Protein AF-A0A1G2V8C6-F1 (afdb_monomer_lite)

Structure (mmCIF, N/CA/C/O backbone):
data_AF-A0A1G2V8C6-F1
#
_entry.id   AF-A0A1G2V8C6-F1
#
loop_
_atom_site.group_PDB
_atom_site.id
_atom_site.type_symbol
_atom_site.label_atom_id
_atom_site.label_alt_id
_atom_site.label_comp_id
_atom_site.label_asym_id
_atom_site.label_entity_id
_atom_site.label_seq_id
_atom_site.pdbx_PDB_ins_code
_atom_site.Cartn_x
_atom_site.Cartn_y
_atom_site.Cartn_z
_atom_site.occupancy
_atom_site.B_iso_or_equiv
_atom_site.auth_seq_id
_atom_site.auth_comp_id
_atom_site.auth_asym_id
_atom_site.auth_atom_id
_atom_site.pdbx_PDB_model_num
ATOM 1 N N . MET A 1 1 ? -2.803 23.633 40.094 1.00 51.34 1 MET A N 1
ATOM 2 C CA . MET A 1 1 ? -3.714 23.257 38.978 1.00 51.34 1 MET A CA 1
ATOM 3 C C . MET A 1 1 ? -3.750 24.290 37.830 1.00 51.34 1 MET A C 1
ATOM 5 O O . MET A 1 1 ? -4.667 24.245 37.016 1.00 51.34 1 MET A O 1
ATOM 9 N N . ALA A 1 2 ? -2.757 25.186 37.710 1.00 48.44 2 ALA A N 1
ATOM 10 C CA . ALA A 1 2 ? -2.708 26.218 36.664 1.00 48.44 2 ALA A CA 1
ATOM 11 C C . ALA A 1 2 ? -1.831 25.846 35.441 1.00 48.44 2 ALA A C 1
ATOM 13 O O . ALA A 1 2 ? -2.037 26.402 34.369 1.00 48.44 2 ALA A O 1
ATOM 14 N N . ASP A 1 3 ? -0.939 24.851 35.542 1.00 50.28 3 ASP A N 1
ATOM 15 C CA . ASP A 1 3 ? 0.072 24.589 34.496 1.00 50.28 3 ASP A CA 1
ATOM 16 C C . ASP A 1 3 ? -0.377 23.725 33.305 1.00 50.28 3 ASP A C 1
ATOM 18 O O . ASP A 1 3 ? 0.193 23.813 32.219 1.00 50.28 3 ASP A O 1
ATOM 22 N N . ILE A 1 4 ? -1.434 22.919 33.441 1.00 47.25 4 ILE A N 1
ATOM 23 C CA . ILE A 1 4 ? -1.850 21.988 32.368 1.00 47.25 4 ILE A CA 1
ATOM 24 C C . ILE A 1 4 ? -2.533 22.731 31.204 1.00 47.25 4 ILE A C 1
ATOM 26 O O . ILE A 1 4 ? -2.447 22.310 30.050 1.00 47.25 4 ILE A O 1
ATOM 30 N N . LYS A 1 5 ? -3.170 23.878 31.478 1.00 43.25 5 LYS A N 1
ATOM 31 C CA . LYS A 1 5 ? -3.837 24.690 30.445 1.00 43.25 5 LYS A CA 1
ATOM 32 C C . LYS A 1 5 ? -2.848 25.403 29.520 1.00 43.25 5 LYS A C 1
ATOM 34 O O . LYS A 1 5 ? -3.152 25.560 28.341 1.00 43.25 5 LYS A O 1
ATOM 39 N N . ASN A 1 6 ? -1.668 25.768 30.021 1.00 48.69 6 ASN A N 1
ATOM 40 C CA . ASN A 1 6 ? -0.632 26.411 29.210 1.00 48.69 6 ASN A CA 1
ATOM 41 C C . ASN A 1 6 ? 0.122 25.392 28.338 1.00 48.69 6 ASN A C 1
ATOM 43 O O . ASN A 1 6 ? 0.495 25.704 27.211 1.00 48.69 6 ASN A O 1
ATOM 47 N N . PHE A 1 7 ? 0.252 24.140 28.793 1.00 42.56 7 PHE A N 1
ATOM 48 C CA . PHE A 1 7 ? 0.916 23.081 28.023 1.00 42.56 7 PHE A CA 1
ATOM 49 C C . PHE A 1 7 ? 0.109 22.611 26.799 1.00 42.56 7 PHE A C 1
ATOM 51 O O . PHE A 1 7 ? 0.683 22.307 25.753 1.00 42.56 7 PHE A O 1
ATOM 58 N N . ALA A 1 8 ? -1.224 22.568 26.901 1.00 44.78 8 ALA A N 1
ATOM 59 C CA . ALA A 1 8 ? -2.085 22.192 25.779 1.00 44.78 8 ALA A CA 1
ATOM 60 C C . ALA A 1 8 ? -2.179 23.297 24.713 1.00 44.78 8 ALA A C 1
ATOM 62 O O . ALA A 1 8 ? -2.245 22.988 23.529 1.00 44.78 8 ALA A O 1
ATOM 63 N N . ARG A 1 9 ? -2.132 24.574 25.121 1.00 48.16 9 ARG A N 1
ATOM 64 C CA . ARG A 1 9 ? -2.241 25.721 24.207 1.00 48.16 9 ARG A CA 1
ATOM 65 C C . ARG A 1 9 ? -0.994 25.904 23.333 1.00 48.16 9 ARG A C 1
ATOM 67 O O . ARG A 1 9 ? -1.136 26.291 22.181 1.00 48.16 9 ARG A O 1
ATOM 74 N N . ASN A 1 10 ? 0.190 25.555 23.845 1.00 49.22 10 ASN A N 1
ATOM 75 C CA . ASN A 1 10 ? 1.448 25.734 23.113 1.00 49.22 10 ASN A CA 1
ATOM 76 C C . ASN A 1 10 ? 1.755 24.593 22.122 1.00 49.22 10 ASN A C 1
ATOM 78 O O . ASN A 1 10 ? 2.377 24.838 21.103 1.00 49.22 10 ASN A O 1
ATOM 82 N N . ASN A 1 11 ? 1.287 23.361 22.361 1.00 48.81 11 ASN A N 1
ATOM 83 C CA . ASN A 1 11 ? 1.666 22.213 21.518 1.00 48.81 11 ASN A CA 1
ATOM 84 C C . ASN A 1 11 ? 0.730 21.946 20.325 1.00 48.81 11 ASN A C 1
ATOM 86 O O . ASN A 1 11 ? 1.138 21.301 19.360 1.00 48.81 11 ASN A O 1
ATOM 90 N N . THR A 1 12 ? -0.533 22.386 20.375 1.00 49.12 12 THR A N 1
ATOM 91 C CA . THR A 1 12 ? -1.470 22.214 19.247 1.00 49.12 12 THR A CA 1
ATOM 92 C C . THR A 1 12 ? -1.337 23.310 18.194 1.00 49.12 12 THR A C 1
ATOM 94 O O . THR A 1 12 ? -1.610 23.040 17.027 1.00 49.12 12 THR A O 1
ATOM 97 N N . GLY A 1 13 ? -0.893 24.510 18.591 1.00 49.81 13 GLY A N 1
ATOM 98 C CA . GLY A 1 13 ? -0.585 25.604 17.665 1.00 49.81 13 GLY A CA 1
ATOM 99 C C . GLY A 1 13 ? 0.571 25.236 16.740 1.00 49.81 13 GLY A C 1
ATOM 100 O O . GLY A 1 13 ? 0.407 25.259 15.526 1.00 49.81 13 GLY A O 1
ATOM 101 N N . ASP A 1 14 ? 1.670 24.732 17.307 1.00 51.12 14 ASP A N 1
ATOM 102 C CA . ASP A 1 14 ? 2.867 24.376 16.538 1.00 51.12 14 ASP A CA 1
ATOM 103 C C . ASP A 1 14 ? 2.615 23.284 15.491 1.00 51.12 14 ASP A C 1
ATOM 105 O O . ASP A 1 14 ? 3.177 23.331 14.399 1.00 51.12 14 ASP A O 1
ATOM 109 N N . PHE A 1 15 ? 1.753 22.302 15.774 1.00 46.62 15 PHE A N 1
ATOM 110 C CA . PHE A 1 15 ? 1.477 21.219 14.824 1.00 46.62 15 PHE A CA 1
ATOM 111 C C . PHE A 1 15 ? 0.590 21.677 13.660 1.00 46.62 15 PHE A C 1
ATOM 113 O O . PHE A 1 15 ? 0.829 21.292 12.515 1.00 46.62 15 PHE A O 1
ATOM 120 N N . ALA A 1 16 ? -0.408 22.519 13.947 1.00 51.53 16 ALA A N 1
ATOM 121 C CA . ALA A 1 16 ? -1.259 23.120 12.927 1.00 51.53 16 ALA A CA 1
ATOM 122 C C . ALA A 1 16 ? -0.460 24.110 12.068 1.00 51.53 16 ALA A C 1
ATOM 124 O O . ALA A 1 16 ? -0.531 24.031 10.846 1.00 51.53 16 ALA A O 1
ATOM 125 N N . ASP A 1 17 ? 0.381 24.944 12.683 1.00 51.09 17 ASP A N 1
ATOM 126 C CA . ASP A 1 17 ? 1.246 25.892 11.980 1.00 51.09 17 ASP A CA 1
ATOM 127 C C . ASP A 1 17 ? 2.329 25.194 11.156 1.00 51.09 17 ASP A C 1
ATOM 129 O O . ASP A 1 17 ? 2.654 25.652 10.062 1.00 51.09 17 ASP A O 1
ATOM 133 N N . THR A 1 18 ? 2.859 24.056 11.616 1.00 56.44 18 THR A N 1
ATOM 134 C CA . THR A 1 18 ? 3.843 23.272 10.853 1.00 56.44 18 THR A CA 1
ATOM 135 C C . THR A 1 18 ? 3.191 22.550 9.675 1.00 56.44 18 THR A C 1
ATOM 137 O O . THR A 1 18 ? 3.746 22.564 8.579 1.00 56.44 18 THR A O 1
ATOM 140 N N . ALA A 1 19 ? 1.997 21.973 9.853 1.00 49.94 19 ALA A N 1
ATOM 141 C CA . ALA A 1 19 ? 1.242 21.357 8.762 1.00 49.94 19 ALA A CA 1
ATOM 142 C C . ALA A 1 19 ? 0.775 22.398 7.730 1.00 49.94 19 ALA A C 1
ATOM 144 O O . ALA A 1 19 ? 0.870 22.164 6.526 1.00 49.94 19 ALA A O 1
ATOM 145 N N . LEU A 1 20 ? 0.341 23.574 8.192 1.00 53.19 20 LEU A N 1
ATOM 146 C CA . LEU A 1 20 ? -0.066 24.689 7.342 1.00 53.19 20 LEU A CA 1
ATOM 147 C C . LEU A 1 20 ? 1.136 25.315 6.625 1.00 53.19 20 LEU A C 1
ATOM 149 O O . LEU A 1 20 ? 1.039 25.624 5.440 1.00 53.19 20 LEU A O 1
ATOM 153 N N . ARG A 1 21 ? 2.293 25.445 7.292 1.00 54.78 21 ARG A N 1
ATOM 154 C CA . ARG A 1 21 ? 3.550 25.859 6.649 1.00 54.78 21 ARG A CA 1
ATOM 155 C C . ARG A 1 21 ? 4.013 24.837 5.624 1.00 54.78 21 ARG A C 1
ATOM 157 O O . ARG A 1 21 ? 4.342 25.261 4.527 1.00 54.78 21 ARG A O 1
ATOM 164 N N . ALA A 1 22 ? 3.969 23.539 5.928 1.00 51.41 22 ALA A N 1
ATOM 165 C CA . ALA A 1 22 ? 4.335 22.472 4.996 1.00 51.41 22 ALA A CA 1
ATOM 166 C C . ALA A 1 22 ? 3.418 22.449 3.758 1.00 51.41 22 ALA A C 1
ATOM 168 O O . ALA A 1 22 ? 3.899 22.362 2.627 1.00 51.41 22 ALA A O 1
ATOM 169 N N . ALA A 1 23 ? 2.107 22.622 3.955 1.00 49.50 23 ALA A N 1
ATOM 170 C CA . ALA A 1 23 ? 1.139 22.764 2.869 1.00 49.50 23 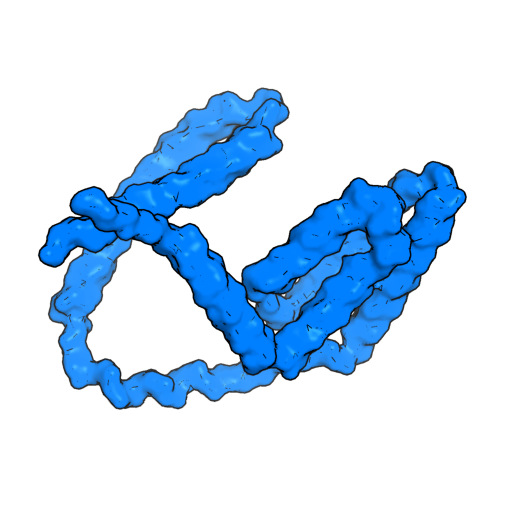ALA A CA 1
ATOM 171 C C . ALA A 1 23 ? 1.365 24.056 2.060 1.00 49.50 23 ALA A C 1
ATOM 173 O O . ALA A 1 23 ? 1.313 24.042 0.832 1.00 49.50 23 ALA A O 1
ATOM 174 N N . ALA A 1 24 ? 1.685 25.170 2.725 1.00 50.75 24 ALA A N 1
ATOM 175 C CA . ALA A 1 24 ? 1.953 26.452 2.078 1.00 50.75 24 ALA A CA 1
ATOM 176 C C . ALA A 1 24 ? 3.311 26.503 1.357 1.00 50.75 24 ALA A C 1
ATOM 178 O O . ALA A 1 24 ? 3.462 27.286 0.421 1.00 50.75 24 ALA A O 1
ATOM 179 N N . THR A 1 25 ? 4.297 25.702 1.773 1.00 53.50 25 THR A N 1
ATOM 180 C CA . THR A 1 25 ? 5.577 25.542 1.066 1.00 53.50 25 THR A CA 1
ATOM 181 C C . THR A 1 25 ? 5.464 24.588 -0.119 1.00 53.50 25 THR A C 1
ATOM 183 O O . THR A 1 25 ? 6.165 24.786 -1.100 1.00 53.50 25 THR A O 1
ATOM 186 N N . GLY A 1 26 ? 4.540 23.618 -0.089 1.00 48.31 26 GLY A N 1
ATOM 187 C CA . GLY A 1 26 ? 4.249 22.747 -1.238 1.00 48.31 26 GLY A CA 1
ATOM 188 C C . GLY A 1 26 ? 3.568 23.462 -2.416 1.00 48.31 26 GLY A C 1
ATOM 189 O O . GLY A 1 26 ? 3.624 22.981 -3.541 1.00 48.31 26 GLY A O 1
ATOM 190 N N . PHE A 1 27 ? 2.974 24.637 -2.179 1.00 45.81 27 PHE A N 1
ATOM 191 C CA . PHE A 1 27 ? 2.293 25.472 -3.180 1.00 45.81 27 PHE A CA 1
ATOM 192 C C . PHE A 1 27 ? 3.107 26.712 -3.609 1.00 45.81 27 PHE A C 1
ATOM 194 O O . PHE A 1 27 ? 2.548 27.695 -4.100 1.00 45.81 27 PHE A O 1
ATOM 201 N N . SER A 1 28 ? 4.436 26.705 -3.451 1.00 47.06 28 SER A N 1
ATOM 202 C CA . SER A 1 28 ? 5.309 27.838 -3.811 1.00 47.06 28 SER A CA 1
ATOM 203 C C . SER A 1 28 ? 5.626 27.953 -5.313 1.00 47.06 28 SER A C 1
ATOM 205 O O . SER A 1 28 ? 6.673 28.479 -5.684 1.00 47.06 28 SER A O 1
ATOM 207 N N . GLY A 1 29 ? 4.725 27.491 -6.184 1.00 45.41 29 GLY A N 1
ATOM 208 C CA . GLY A 1 29 ? 4.757 27.757 -7.622 1.00 45.41 29 GLY A CA 1
ATOM 209 C C . GLY A 1 29 ? 3.743 28.842 -7.994 1.00 45.41 29 GLY A C 1
ATOM 210 O O . GLY A 1 29 ? 2.555 28.558 -8.083 1.00 45.41 29 GLY A O 1
ATOM 211 N N . GLY A 1 30 ? 4.202 30.085 -8.181 1.00 49.53 30 GLY A N 1
ATOM 212 C CA . GLY A 1 30 ? 3.539 31.176 -8.932 1.00 49.53 30 GLY A CA 1
ATOM 213 C C . GLY A 1 30 ? 2.222 31.786 -8.409 1.00 49.53 30 GLY A C 1
ATOM 214 O O . GLY A 1 30 ? 2.029 32.990 -8.531 1.00 49.53 30 GLY A O 1
ATOM 215 N N . LEU A 1 31 ? 1.328 31.008 -7.793 1.00 51.19 31 LEU A N 1
ATOM 216 C CA . LEU A 1 31 ? -0.030 31.419 -7.383 1.00 51.19 31 LEU A CA 1
ATOM 217 C C . LEU A 1 31 ? -0.170 31.717 -5.873 1.00 51.19 31 LEU A C 1
ATOM 219 O O . LEU A 1 31 ? -1.201 32.214 -5.415 1.00 51.19 31 LEU A O 1
ATOM 223 N N . GLY A 1 32 ? 0.871 31.442 -5.080 1.00 45.34 32 GLY A N 1
ATOM 224 C CA . GLY A 1 32 ? 0.804 31.397 -3.611 1.00 45.34 32 GLY A CA 1
ATOM 225 C C . GLY A 1 32 ? 0.691 32.741 -2.875 1.00 45.34 32 GLY A C 1
ATOM 226 O O . GLY A 1 32 ? 0.292 32.760 -1.710 1.00 45.34 32 GLY A O 1
ATOM 227 N N . ALA A 1 33 ? 1.001 33.877 -3.509 1.00 53.84 33 ALA A N 1
ATOM 228 C CA . ALA A 1 33 ? 0.966 35.181 -2.832 1.00 53.84 33 ALA A CA 1
ATOM 229 C C . ALA A 1 33 ? -0.462 35.745 -2.677 1.00 53.84 33 ALA A C 1
ATOM 231 O O . ALA A 1 33 ? -0.768 36.372 -1.662 1.00 53.84 33 ALA A O 1
ATOM 232 N N . GLY A 1 34 ? -1.344 35.487 -3.651 1.00 50.47 34 GLY A N 1
ATOM 233 C CA . GLY A 1 34 ? -2.742 35.933 -3.616 1.00 50.47 34 GLY A CA 1
ATOM 234 C C . GLY A 1 34 ? -3.602 35.083 -2.682 1.00 50.47 34 GLY A C 1
ATOM 235 O O . GLY A 1 34 ? -4.338 35.619 -1.854 1.00 50.47 34 GLY A O 1
ATOM 236 N N . LEU A 1 35 ? -3.439 33.755 -2.740 1.00 51.12 35 LEU A N 1
ATOM 237 C CA . LEU A 1 35 ? -4.190 32.829 -1.890 1.00 51.12 35 LEU A CA 1
ATOM 238 C C . LEU A 1 35 ? -3.868 33.001 -0.403 1.00 51.12 35 LEU A C 1
ATOM 240 O O . LEU A 1 35 ? -4.789 32.957 0.401 1.00 51.12 35 LEU A O 1
ATOM 244 N N . ARG A 1 36 ? -2.607 33.284 -0.036 1.00 52.16 36 ARG A N 1
ATOM 245 C CA . ARG A 1 36 ? -2.201 33.508 1.365 1.00 52.16 36 ARG A CA 1
ATOM 246 C C . ARG A 1 36 ? -2.957 34.644 2.055 1.00 52.16 36 ARG A C 1
ATOM 248 O O . ARG A 1 36 ? -3.185 34.557 3.256 1.00 52.16 36 ARG A O 1
ATOM 255 N N . ARG A 1 37 ? -3.351 35.699 1.333 1.00 51.59 37 ARG A N 1
ATOM 256 C CA . ARG A 1 37 ? -4.097 36.824 1.929 1.00 51.59 37 ARG A CA 1
ATOM 257 C C . ARG A 1 37 ? -5.578 36.501 2.114 1.00 51.59 37 ARG A C 1
ATOM 259 O O . ARG A 1 37 ? -6.162 36.899 3.116 1.00 51.59 37 ARG A O 1
ATOM 266 N N . VAL A 1 38 ? -6.161 35.750 1.180 1.00 53.41 38 VAL A N 1
ATOM 267 C CA . VAL A 1 38 ? -7.575 35.348 1.237 1.00 53.41 38 VAL A CA 1
ATOM 268 C C . VAL A 1 38 ? -7.786 34.246 2.277 1.00 53.41 38 VAL A C 1
ATOM 270 O O . VAL A 1 38 ? -8.743 34.308 3.045 1.00 53.41 38 VAL A O 1
ATOM 273 N N . THR A 1 39 ? -6.873 33.273 2.368 1.00 52.78 39 THR A N 1
ATOM 274 C CA . THR A 1 39 ? -6.964 32.213 3.378 1.00 52.78 39 THR A CA 1
ATOM 275 C C . THR A 1 39 ? -6.635 32.716 4.774 1.00 52.78 39 THR A C 1
ATOM 277 O O . THR A 1 39 ? -7.357 32.343 5.687 1.00 52.78 39 THR A O 1
ATOM 280 N N . ALA A 1 40 ? -5.650 33.600 4.976 1.00 54.75 40 ALA A N 1
ATOM 281 C CA . ALA A 1 40 ? -5.372 34.149 6.310 1.00 54.75 40 ALA A CA 1
ATOM 282 C C . ALA A 1 40 ? -6.590 34.895 6.890 1.00 54.75 40 ALA A C 1
ATOM 284 O O . ALA A 1 40 ? -7.043 34.573 7.985 1.00 54.75 40 ALA A O 1
ATOM 285 N N . ALA A 1 41 ? -7.209 35.789 6.110 1.00 53.53 41 ALA A N 1
ATOM 286 C CA . ALA A 1 41 ? -8.380 36.546 6.561 1.00 53.53 41 ALA A CA 1
ATOM 287 C C . ALA A 1 41 ? -9.626 35.665 6.794 1.00 53.53 41 ALA A C 1
ATOM 289 O O . ALA A 1 41 ? -10.393 35.905 7.727 1.00 53.53 41 ALA A O 1
ATOM 290 N N . ALA A 1 42 ? -9.832 34.629 5.971 1.00 53.41 42 ALA A N 1
ATOM 291 C CA . ALA A 1 42 ? -10.941 33.690 6.147 1.00 53.41 42 ALA A CA 1
ATOM 292 C C . ALA A 1 42 ? -10.716 32.716 7.319 1.00 53.41 42 ALA A C 1
ATOM 294 O O . ALA A 1 42 ? -11.675 32.319 7.982 1.00 53.41 42 ALA A O 1
ATOM 295 N N . THR A 1 43 ? -9.461 32.344 7.587 1.00 55.66 43 THR A N 1
ATOM 296 C CA . THR A 1 43 ? -9.107 31.397 8.653 1.00 55.66 43 THR A CA 1
ATOM 297 C C . THR A 1 43 ? -9.191 32.066 10.017 1.00 55.66 43 THR A C 1
ATOM 299 O O . THR A 1 43 ? -9.790 31.481 10.913 1.00 55.66 43 THR A O 1
ATOM 302 N N . ASP A 1 44 ? -8.730 33.311 10.165 1.00 53.44 44 ASP A N 1
ATOM 303 C CA . ASP A 1 44 ? -8.819 34.032 11.444 1.00 53.44 44 ASP A CA 1
ATOM 304 C C . ASP A 1 44 ? -10.282 34.230 11.881 1.00 53.44 44 ASP A C 1
ATOM 306 O O . ASP A 1 44 ? -10.654 33.926 13.016 1.00 53.44 44 ASP A O 1
ATOM 310 N N . ALA A 1 45 ? -11.165 34.606 10.949 1.00 57.69 45 ALA A N 1
ATOM 311 C CA . ALA A 1 45 ? -12.592 34.762 11.237 1.00 57.69 45 ALA A CA 1
ATOM 312 C C . ALA A 1 45 ? -13.309 33.428 11.541 1.00 57.69 45 ALA A C 1
ATOM 314 O O . ALA A 1 45 ? -14.263 33.394 12.325 1.00 57.69 45 ALA A O 1
ATOM 315 N N . ALA A 1 46 ? -12.877 32.321 10.924 1.00 56.88 46 ALA A N 1
ATOM 316 C CA . ALA A 1 46 ? -13.437 30.992 11.172 1.00 56.88 46 ALA A CA 1
ATOM 317 C C . ALA A 1 46 ? -12.935 30.386 12.493 1.00 56.88 46 ALA A C 1
ATOM 319 O O . ALA A 1 46 ? -13.707 29.740 13.207 1.00 56.88 46 ALA A O 1
ATOM 320 N N . VAL A 1 47 ? -11.669 30.629 12.840 1.00 57.81 47 VAL A N 1
ATOM 321 C CA . VAL A 1 47 ? -11.044 30.167 14.084 1.00 57.81 47 VAL A CA 1
ATOM 322 C C . VAL A 1 47 ? -11.650 30.881 15.286 1.00 57.81 47 VAL A C 1
ATOM 324 O O . VAL A 1 47 ? -11.991 30.206 16.256 1.00 57.81 47 VAL A O 1
ATOM 327 N N . ASP A 1 48 ? -11.904 32.189 15.212 1.00 60.66 48 ASP A N 1
ATOM 328 C CA . ASP A 1 48 ? -12.529 32.919 16.322 1.00 60.66 48 ASP A CA 1
ATOM 329 C C . ASP A 1 48 ? -13.982 32.487 16.570 1.00 60.66 48 ASP A C 1
ATOM 331 O O . ASP A 1 48 ? -14.377 32.247 17.716 1.00 60.66 48 ASP A O 1
ATOM 335 N N . ARG A 1 49 ? -14.778 32.279 15.510 1.00 64.06 49 ARG A N 1
ATOM 336 C CA . ARG A 1 49 ? -16.152 31.756 15.653 1.00 64.06 49 ARG A CA 1
ATOM 337 C C . ARG A 1 49 ? -16.168 30.309 16.153 1.00 64.06 49 ARG A C 1
ATOM 339 O O . ARG A 1 49 ? -17.007 29.950 16.981 1.00 64.06 49 ARG A O 1
ATOM 346 N N . GLY A 1 50 ? -15.228 29.483 15.689 1.00 63.16 50 GLY A N 1
ATOM 347 C CA . GLY A 1 50 ? -15.067 28.102 16.144 1.00 63.16 50 GLY A CA 1
ATOM 348 C C . GLY A 1 50 ? -14.630 28.010 17.608 1.00 63.16 50 GLY A C 1
ATOM 349 O O . GLY A 1 50 ? -15.174 27.207 18.368 1.00 63.16 50 GLY A O 1
ATOM 350 N N . ALA A 1 51 ? -13.701 28.869 18.032 1.00 63.19 51 ALA A N 1
ATOM 351 C CA . ALA A 1 51 ? -13.182 28.910 19.395 1.00 63.19 51 ALA A CA 1
ATOM 352 C C . ALA A 1 51 ? -14.248 29.361 20.403 1.00 63.19 51 ALA A C 1
ATOM 354 O O . ALA A 1 51 ? -14.369 28.758 21.474 1.00 63.19 51 ALA A O 1
ATOM 355 N N . GLN A 1 52 ? -15.063 30.361 20.051 1.00 67.94 52 GLN A N 1
ATOM 356 C CA . GLN A 1 52 ? -16.157 30.829 20.907 1.00 67.94 52 GLN A CA 1
ATOM 357 C C . GLN A 1 52 ? -17.249 29.759 21.070 1.00 67.94 52 GLN A C 1
ATOM 359 O O . GLN A 1 52 ? -17.621 29.437 22.201 1.00 67.94 52 GLN A O 1
ATOM 364 N N . GLY A 1 53 ? -17.668 29.104 19.979 1.00 72.31 53 GLY A N 1
ATOM 365 C CA . GLY A 1 53 ? -18.651 28.014 20.043 1.00 72.31 53 GLY A CA 1
ATOM 366 C C . GLY A 1 53 ? -18.152 26.773 20.799 1.00 72.31 53 GLY A C 1
ATOM 367 O O . GLY A 1 53 ? -18.926 26.089 21.474 1.00 72.31 53 GLY A O 1
ATOM 368 N N . PHE A 1 54 ? -16.849 26.480 20.742 1.00 68.44 54 PHE A N 1
ATOM 369 C CA . PHE A 1 54 ? -16.257 25.346 21.457 1.00 68.44 54 PHE A CA 1
ATOM 370 C C . PHE A 1 54 ? -16.100 25.618 22.960 1.00 68.44 54 PHE A C 1
ATOM 372 O O . PHE A 1 54 ? -16.381 24.741 23.785 1.00 68.44 54 PHE A O 1
ATOM 379 N N . ALA A 1 55 ? -15.709 26.840 23.336 1.00 72.12 55 ALA A N 1
ATOM 380 C CA . ALA A 1 55 ? -15.609 27.256 24.734 1.00 72.12 55 ALA A CA 1
ATOM 381 C C . ALA A 1 55 ? -16.978 27.239 25.436 1.00 72.12 55 ALA A C 1
ATOM 383 O O . ALA A 1 55 ? -17.087 26.791 26.582 1.00 72.12 55 ALA A O 1
ATOM 384 N N . GLU A 1 56 ? -18.033 27.652 24.734 1.00 71.88 56 GLU A N 1
ATOM 385 C CA . GLU A 1 56 ? -19.400 27.655 25.253 1.00 71.88 56 GLU A CA 1
ATOM 386 C C . GLU A 1 56 ? -19.956 26.229 25.427 1.00 71.88 56 GLU A C 1
ATOM 388 O O . GLU A 1 56 ? -20.494 25.886 26.486 1.00 71.88 56 GLU A O 1
ATOM 393 N N . ARG A 1 57 ? -19.695 25.332 24.461 1.00 70.56 57 ARG A N 1
ATOM 394 C CA . ARG A 1 57 ? -20.022 23.896 24.569 1.00 70.56 57 ARG A CA 1
ATOM 395 C C . ARG A 1 57 ? -19.289 23.208 25.724 1.00 70.56 57 ARG A C 1
ATOM 397 O O . ARG A 1 57 ? -19.887 22.389 26.421 1.00 70.56 57 ARG A O 1
ATOM 404 N N . LEU A 1 58 ? -18.024 23.554 25.979 1.00 72.81 58 LEU A N 1
ATOM 405 C CA . LEU A 1 58 ? -17.259 23.026 27.117 1.00 72.81 58 LEU A CA 1
ATOM 406 C C . LEU A 1 58 ? -17.789 23.521 28.468 1.00 72.81 58 LEU A C 1
ATOM 408 O O . LEU A 1 58 ? -17.791 22.764 29.442 1.00 72.81 58 LEU A O 1
ATOM 412 N N . LYS A 1 59 ? -18.253 24.774 28.539 1.00 71.19 59 LYS A N 1
ATOM 413 C CA . LYS A 1 59 ? -18.822 25.354 29.763 1.00 71.19 59 LYS A CA 1
ATOM 414 C C . LYS A 1 59 ? -20.170 24.716 30.111 1.00 71.19 59 LYS A C 1
ATOM 416 O O . LYS A 1 59 ? -20.383 24.368 31.273 1.00 71.19 59 LYS A O 1
ATOM 421 N N . ASN A 1 60 ? -21.020 24.458 29.114 1.00 67.12 60 ASN A N 1
ATOM 422 C CA . ASN A 1 60 ? -22.296 23.759 29.313 1.00 67.12 60 ASN A CA 1
ATOM 423 C C . ASN A 1 60 ? -22.111 22.278 29.680 1.00 67.12 60 ASN A C 1
ATOM 425 O O . ASN A 1 60 ? -22.834 21.767 30.534 1.00 67.12 60 ASN A O 1
ATOM 429 N N . ARG A 1 61 ? -21.071 21.608 29.163 1.00 63.62 61 ARG A N 1
ATOM 430 C CA . ARG A 1 61 ? -20.738 20.223 29.551 1.00 63.62 61 ARG A CA 1
ATOM 431 C C . ARG A 1 61 ? -20.322 20.069 31.019 1.00 63.62 61 ARG A C 1
ATOM 433 O O . ARG A 1 61 ? -20.474 18.987 31.572 1.00 63.62 61 ARG A O 1
ATOM 440 N N . LYS A 1 62 ? -19.808 21.130 31.655 1.00 61.25 62 LYS A N 1
ATOM 441 C CA . LYS A 1 62 ? -19.423 21.117 33.079 1.00 61.25 62 LYS A CA 1
ATOM 442 C C . LYS A 1 62 ? -20.573 21.387 34.049 1.00 61.25 62 LYS A C 1
ATOM 444 O O . LYS A 1 62 ? -20.439 21.046 35.216 1.00 61.25 62 LYS A O 1
ATOM 449 N N . ARG A 1 63 ? -21.668 22.012 33.603 1.00 62.94 63 ARG A N 1
ATOM 450 C CA . ARG A 1 63 ? -22.820 22.343 34.466 1.00 62.94 63 ARG A CA 1
ATOM 451 C C . ARG A 1 63 ? -23.935 21.296 34.448 1.00 62.94 63 ARG A C 1
ATOM 453 O O . ARG A 1 63 ? -24.768 21.317 35.340 1.00 62.94 63 ARG A O 1
ATOM 460 N N . GLY A 1 64 ? -23.936 20.388 33.473 1.00 53.88 64 GLY A N 1
ATOM 461 C CA . GLY A 1 64 ? -24.985 19.382 33.296 1.00 53.88 64 GLY A CA 1
ATOM 462 C C . GLY A 1 64 ? -24.463 17.950 33.244 1.00 53.88 64 GLY A C 1
ATOM 463 O O . GLY A 1 64 ? -24.814 17.233 32.315 1.00 53.88 64 GLY A O 1
ATOM 464 N N . GLN A 1 65 ? -23.626 17.527 34.197 1.00 54.47 65 GLN A N 1
ATOM 465 C CA . GLN A 1 65 ? -23.425 16.096 34.458 1.00 54.47 65 GLN A CA 1
ATOM 466 C C . GLN A 1 65 ? -24.388 15.646 35.569 1.00 54.47 65 GLN A C 1
ATOM 468 O O . GLN A 1 65 ? -24.032 15.737 36.741 1.00 54.47 65 GLN A O 1
ATOM 473 N N . PRO A 1 66 ? -25.607 15.177 35.240 1.00 52.62 66 PRO A N 1
ATOM 474 C CA . PRO A 1 66 ? -26.351 14.316 36.144 1.00 52.62 66 PRO A CA 1
ATOM 475 C C . PRO A 1 66 ? -25.617 12.973 36.266 1.00 52.62 66 PRO A C 1
ATOM 477 O O . PRO A 1 66 ? -25.136 12.425 35.269 1.00 52.62 66 PRO A O 1
ATOM 480 N N . GLU A 1 67 ? -25.543 12.455 37.490 1.00 54.75 67 GLU 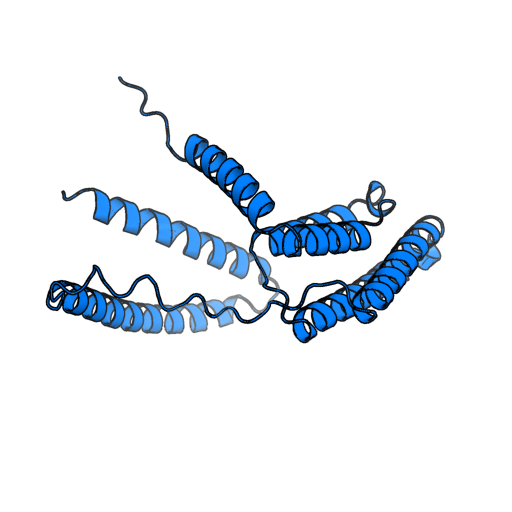A N 1
ATOM 481 C CA . GLU A 1 67 ? -24.969 11.175 37.934 1.00 54.75 67 GLU A CA 1
ATOM 482 C C . GLU A 1 67 ? -25.611 9.932 37.272 1.00 54.75 67 GLU A C 1
ATOM 484 O O . GLU A 1 67 ? -26.149 9.048 37.928 1.00 54.75 67 GLU A O 1
ATOM 489 N N . SER A 1 68 ? -25.564 9.828 35.946 1.00 53.91 68 SER A N 1
ATOM 490 C CA . SER A 1 68 ? -26.076 8.675 35.182 1.00 53.91 68 SER A CA 1
ATOM 491 C C . SER A 1 68 ? -24.976 7.936 34.405 1.00 53.91 68 SER A C 1
ATOM 493 O O . SER A 1 68 ? -25.246 7.066 33.576 1.00 53.91 68 SER A O 1
ATOM 495 N N . ALA A 1 69 ? -23.708 8.230 34.704 1.00 53.66 69 ALA A N 1
ATOM 496 C CA . ALA A 1 69 ? -22.530 7.756 33.977 1.00 53.66 69 ALA A CA 1
ATOM 497 C C . ALA A 1 69 ? -22.082 6.315 34.309 1.00 53.66 69 ALA A C 1
ATOM 499 O O . ALA A 1 69 ? -20.894 6.014 34.208 1.00 53.66 69 ALA A O 1
ATOM 500 N N . THR A 1 70 ? -22.986 5.406 34.688 1.00 53.53 70 THR A N 1
ATOM 501 C CA . THR A 1 70 ? -22.585 4.017 35.012 1.00 53.53 70 THR A CA 1
ATOM 502 C C . THR A 1 70 ? -23.435 2.916 34.377 1.00 53.53 70 THR A C 1
ATOM 504 O O . THR A 1 70 ? -23.135 1.748 34.587 1.00 53.53 70 THR A O 1
ATOM 507 N N . LYS A 1 71 ? -24.445 3.229 33.549 1.00 50.16 71 LYS A N 1
ATOM 508 C CA . LYS A 1 71 ? -25.260 2.189 32.869 1.00 50.16 71 LYS A CA 1
ATOM 509 C C . LYS A 1 71 ? -25.377 2.308 31.342 1.00 50.16 71 LYS A C 1
ATOM 511 O O . LYS A 1 71 ? -26.085 1.521 30.729 1.00 50.16 71 LYS A O 1
ATOM 516 N N . GLY A 1 72 ? -24.666 3.244 30.710 1.00 46.22 72 GLY A N 1
ATOM 517 C CA . GLY A 1 72 ? -24.744 3.470 29.256 1.00 46.22 72 GLY A CA 1
ATOM 518 C C . GLY A 1 72 ? -23.628 2.849 28.404 1.00 46.22 72 GLY A C 1
ATOM 519 O O . GLY A 1 72 ? -23.694 2.937 27.186 1.00 46.22 72 GLY A O 1
ATOM 520 N N . ALA A 1 73 ? -22.598 2.238 29.001 1.00 50.91 73 ALA A N 1
ATOM 521 C CA . ALA A 1 73 ? -21.396 1.808 28.270 1.00 50.91 73 ALA A CA 1
ATOM 522 C C . ALA A 1 73 ? -21.494 0.420 27.594 1.00 50.91 73 ALA A C 1
ATOM 524 O O . ALA A 1 73 ? -20.512 -0.040 27.017 1.00 5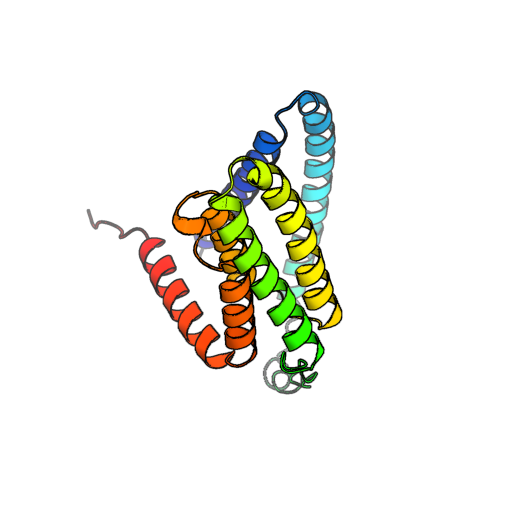0.91 73 ALA A O 1
ATOM 525 N N . GLU A 1 74 ? -22.653 -0.248 27.641 1.00 50.00 74 GLU A N 1
ATOM 526 C CA . GLU A 1 74 ? -22.833 -1.599 27.074 1.00 50.00 74 GLU A CA 1
ATOM 527 C C . GLU A 1 74 ? -23.673 -1.667 25.788 1.00 50.00 74 GLU A C 1
ATOM 529 O O . GLU A 1 74 ? -23.748 -2.730 25.176 1.00 50.00 74 GLU A O 1
ATOM 534 N N . LYS A 1 75 ? -24.250 -0.561 25.303 1.00 47.81 75 LYS A N 1
ATOM 535 C CA . LYS A 1 75 ? -25.076 -0.559 24.080 1.00 47.81 75 LYS A CA 1
ATOM 536 C C . LYS A 1 75 ? -24.515 0.345 22.983 1.00 47.81 75 LYS A C 1
ATOM 538 O O . LYS A 1 75 ? -25.141 1.318 22.596 1.00 47.81 75 LYS A O 1
ATOM 543 N N . GLU A 1 76 ? -23.336 0.004 22.469 1.00 47.50 76 GLU A N 1
ATOM 544 C CA . GLU A 1 76 ? -22.887 0.479 21.143 1.00 47.50 76 GLU A CA 1
ATOM 545 C C . GLU A 1 76 ? -21.870 -0.483 20.489 1.00 47.50 76 GLU A C 1
ATOM 547 O O . GLU A 1 76 ? -20.935 -0.093 19.793 1.00 47.50 76 GLU A O 1
ATOM 552 N N . LYS A 1 77 ? -22.043 -1.791 20.727 1.00 43.84 77 LYS A N 1
ATOM 553 C CA . LYS A 1 77 ? -21.347 -2.869 20.002 1.00 43.84 77 LYS A CA 1
ATOM 554 C C . LYS A 1 77 ? -22.328 -3.719 19.189 1.00 43.84 77 LYS A C 1
ATOM 556 O O . LYS A 1 77 ? -22.246 -4.940 19.189 1.00 43.84 77 LYS A O 1
ATOM 561 N N . GLU A 1 78 ? -23.233 -3.078 18.464 1.00 42.41 78 GLU A N 1
ATOM 562 C CA . GLU A 1 78 ? -23.765 -3.658 17.228 1.00 42.41 78 GLU A CA 1
ATOM 563 C C . GLU A 1 78 ? -22.870 -3.103 16.107 1.00 42.41 78 GLU A C 1
ATOM 565 O O . GLU A 1 78 ? -23.093 -2.049 15.536 1.00 42.41 78 GLU A O 1
ATOM 570 N N . GLY A 1 79 ? -21.683 -3.658 15.880 1.00 45.78 79 GLY A N 1
ATOM 571 C CA . GLY A 1 79 ? -21.585 -5.015 15.364 1.00 45.78 79 GLY A CA 1
ATOM 572 C C . GLY A 1 79 ? -21.936 -5.076 13.875 1.00 45.78 79 GLY A C 1
ATOM 573 O O . GLY A 1 79 ? -22.204 -6.162 13.378 1.00 45.78 79 GLY A O 1
ATOM 574 N N . GLY A 1 80 ? -21.916 -3.943 13.156 1.00 45.12 80 GLY A N 1
ATOM 575 C CA . GLY A 1 80 ? -21.811 -3.939 11.700 1.00 45.12 80 GLY A CA 1
ATOM 576 C C . GLY A 1 80 ? -20.643 -4.837 11.307 1.00 45.12 80 GLY A C 1
ATOM 577 O O . GLY A 1 80 ? -19.480 -4.512 11.555 1.00 45.12 80 GLY A O 1
ATOM 578 N N . SER A 1 81 ? -20.971 -6.027 10.808 1.00 51.06 81 SER A N 1
ATOM 579 C CA . SER A 1 81 ? -20.026 -7.048 10.377 1.00 51.06 81 SER A CA 1
ATOM 580 C C . SER A 1 81 ? -19.133 -6.430 9.300 1.00 51.06 81 SER A C 1
ATOM 582 O O . SER A 1 81 ? -19.488 -6.421 8.121 1.00 51.06 81 SER A O 1
ATOM 584 N N . LYS A 1 82 ? -17.981 -5.883 9.707 1.00 58.84 82 LYS A N 1
ATOM 585 C CA . LYS A 1 82 ? -16.967 -5.353 8.793 1.00 58.84 82 LYS A CA 1
ATOM 586 C C . LYS A 1 82 ? -16.604 -6.473 7.832 1.00 58.84 82 LYS A C 1
ATOM 588 O O . LYS A 1 82 ? -16.067 -7.506 8.242 1.00 58.84 82 LYS A O 1
ATOM 593 N N . LYS A 1 83 ? -16.993 -6.290 6.572 1.00 63.78 83 LYS A N 1
ATOM 594 C CA . LYS A 1 83 ? -16.886 -7.293 5.518 1.00 63.78 83 LYS A CA 1
ATOM 595 C C . LYS A 1 83 ? -15.414 -7.680 5.389 1.00 63.78 83 LYS A C 1
ATOM 597 O O . LYS A 1 83 ? -14.568 -6.855 5.058 1.00 63.78 83 LYS A O 1
ATOM 602 N N . LYS A 1 84 ? -15.082 -8.927 5.732 1.00 71.25 84 LYS A N 1
ATOM 603 C CA . LYS A 1 84 ? -13.696 -9.410 5.672 1.00 71.25 84 LYS A CA 1
ATOM 604 C C . LYS A 1 84 ? -13.205 -9.340 4.222 1.00 71.25 84 LYS A C 1
ATOM 606 O O . LYS A 1 84 ? -13.922 -9.748 3.309 1.00 71.25 84 LYS A O 1
ATOM 611 N N . MET A 1 85 ? -11.966 -8.889 4.012 1.00 75.81 85 MET A N 1
ATOM 612 C CA . MET A 1 85 ? -11.316 -8.787 2.691 1.00 75.81 85 MET A CA 1
ATOM 613 C C . MET A 1 85 ? -10.912 -10.171 2.133 1.00 75.81 85 MET A C 1
ATOM 615 O O . MET A 1 85 ? -9.734 -10.456 1.916 1.00 75.81 85 MET A O 1
ATOM 619 N N . VAL A 1 86 ? -11.876 -11.081 1.973 1.00 77.94 86 VAL A N 1
ATOM 620 C CA . VAL A 1 86 ? -11.648 -12.482 1.552 1.00 77.94 86 VAL A CA 1
ATOM 621 C C . VAL A 1 86 ? -12.448 -12.845 0.288 1.00 77.94 86 VAL A C 1
ATOM 623 O O . VAL A 1 86 ? -12.331 -13.955 -0.215 1.00 77.94 86 VAL A O 1
ATOM 626 N N . GLY A 1 87 ? -13.238 -11.917 -0.261 1.00 84.75 87 GLY A N 1
ATOM 627 C CA . GLY A 1 87 ? -14.080 -12.174 -1.435 1.00 84.75 87 GLY A CA 1
ATOM 628 C C . GLY A 1 87 ? -13.314 -12.293 -2.759 1.00 84.75 87 GLY A C 1
ATOM 629 O O . GLY A 1 87 ? -12.157 -11.898 -2.865 1.00 84.75 87 GLY A O 1
ATOM 630 N N . THR A 1 88 ? -13.992 -12.775 -3.802 1.00 88.94 88 THR A N 1
ATOM 631 C CA . THR A 1 88 ? -13.453 -12.923 -5.170 1.00 88.94 88 THR A CA 1
ATOM 632 C C . THR A 1 88 ? -12.829 -11.634 -5.712 1.00 88.94 88 THR A C 1
ATOM 634 O O . THR A 1 88 ? -11.773 -11.669 -6.336 1.00 88.94 88 THR A O 1
ATOM 637 N N . VAL A 1 89 ? -13.432 -10.481 -5.404 1.00 87.88 89 VAL A N 1
ATOM 638 C CA . VAL A 1 89 ? -12.923 -9.163 -5.815 1.00 87.88 89 VAL A CA 1
ATOM 639 C C . VAL A 1 89 ? -11.529 -8.890 -5.237 1.00 87.88 89 VAL A C 1
ATOM 641 O O . VAL A 1 89 ? -10.693 -8.323 -5.931 1.00 87.88 89 VAL A O 1
ATOM 644 N N . PHE A 1 90 ? -11.238 -9.349 -4.011 1.00 90.75 90 PHE A N 1
ATOM 645 C CA . PHE A 1 90 ? -9.895 -9.231 -3.434 1.00 90.75 90 PHE A CA 1
ATOM 646 C C . PHE A 1 90 ? -8.868 -9.966 -4.295 1.00 90.75 90 PHE A C 1
ATOM 648 O O . PHE A 1 90 ? -7.822 -9.408 -4.594 1.00 90.75 90 PHE A O 1
ATOM 655 N N . TRP A 1 91 ? -9.159 -11.208 -4.689 1.00 92.44 91 TRP A N 1
ATOM 656 C CA . TRP A 1 91 ? -8.235 -12.019 -5.484 1.00 92.44 91 TRP A CA 1
ATOM 657 C C . TRP A 1 91 ? -8.025 -11.456 -6.885 1.00 92.44 91 TRP A C 1
ATOM 659 O O . TRP A 1 91 ? -6.913 -11.528 -7.402 1.00 92.44 91 TRP A O 1
ATOM 669 N N . LEU A 1 92 ? -9.059 -10.848 -7.465 1.00 91.94 92 LEU A N 1
ATOM 670 C CA . LEU A 1 92 ? -8.952 -10.149 -8.740 1.00 91.94 92 LEU A CA 1
ATOM 671 C C . LEU A 1 92 ? -8.028 -8.931 -8.627 1.00 91.94 92 LEU A C 1
ATOM 673 O O . LEU A 1 92 ? -7.078 -8.817 -9.396 1.00 91.94 92 LEU A O 1
ATOM 677 N N . VAL A 1 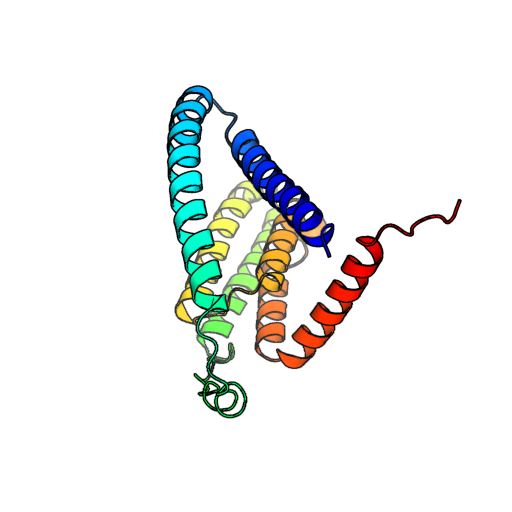93 ? -8.248 -8.068 -7.628 1.00 91.94 93 VAL A N 1
ATOM 678 C CA . VAL A 1 93 ? -7.389 -6.896 -7.383 1.00 91.94 93 VAL A CA 1
ATOM 679 C C . VAL A 1 93 ? -5.962 -7.328 -7.056 1.00 91.94 93 VAL A C 1
ATOM 681 O O . VAL A 1 93 ? -5.028 -6.802 -7.642 1.00 91.94 93 VAL A O 1
ATOM 684 N N . PHE A 1 94 ? -5.793 -8.330 -6.193 1.00 92.25 94 PHE A N 1
ATOM 685 C CA . PHE A 1 94 ? -4.490 -8.887 -5.836 1.00 92.25 94 PHE A CA 1
ATOM 686 C C . PHE A 1 94 ? -3.733 -9.408 -7.064 1.00 92.25 94 PHE A C 1
ATOM 688 O O . PHE A 1 94 ? -2.567 -9.074 -7.252 1.00 92.25 94 PHE A O 1
ATOM 695 N N . SER A 1 95 ? -4.401 -10.168 -7.937 1.00 94.00 95 SER A N 1
ATOM 696 C CA . SER A 1 95 ? -3.780 -10.693 -9.159 1.00 94.00 95 SER A CA 1
ATOM 697 C C . SER A 1 95 ? -3.374 -9.569 -10.111 1.00 94.00 95 SER A C 1
ATOM 699 O O . SER A 1 95 ? -2.274 -9.607 -10.652 1.00 94.00 95 SER A O 1
ATOM 701 N N . LEU A 1 96 ? -4.218 -8.540 -10.275 1.00 91.12 96 LEU A N 1
ATOM 702 C CA . LEU A 1 96 ? -3.886 -7.360 -11.079 1.00 91.12 96 LEU A CA 1
ATOM 703 C C . LEU A 1 96 ? -2.681 -6.603 -10.512 1.00 91.12 96 LEU A C 1
ATOM 705 O O . LEU A 1 96 ? -1.786 -6.244 -11.272 1.00 91.12 96 LEU A O 1
ATOM 709 N N . THR A 1 97 ? -2.617 -6.402 -9.192 1.00 91.56 97 THR A N 1
ATOM 710 C CA . THR A 1 97 ? -1.472 -5.725 -8.566 1.00 91.56 97 THR A CA 1
ATOM 711 C C . THR A 1 97 ? -0.190 -6.540 -8.678 1.00 91.56 97 THR A C 1
ATOM 713 O O . THR A 1 97 ? 0.857 -5.975 -8.960 1.00 91.56 97 THR A O 1
ATOM 716 N N . THR A 1 98 ? -0.263 -7.866 -8.542 1.00 92.81 98 THR A N 1
ATOM 717 C CA . THR A 1 98 ? 0.906 -8.737 -8.715 1.00 92.81 98 THR A CA 1
ATOM 718 C C . THR A 1 98 ? 1.381 -8.765 -10.165 1.00 92.81 98 THR A C 1
ATOM 720 O O . THR A 1 98 ? 2.582 -8.705 -10.409 1.00 92.81 98 THR A O 1
ATOM 723 N N . LEU A 1 99 ? 0.463 -8.808 -11.137 1.00 91.06 99 LEU A N 1
ATOM 724 C CA . LEU A 1 99 ? 0.812 -8.714 -12.557 1.00 91.06 99 LEU A CA 1
ATOM 725 C C . LEU A 1 99 ? 1.463 -7.371 -12.892 1.00 91.06 99 LEU A C 1
ATOM 727 O O . LEU A 1 99 ? 2.452 -7.353 -13.621 1.00 91.06 99 LEU A O 1
ATOM 731 N N . LYS A 1 100 ? 0.949 -6.267 -12.336 1.00 87.94 100 LYS A N 1
ATOM 732 C CA . LYS A 1 100 ? 1.578 -4.949 -12.463 1.00 87.94 100 LYS A CA 1
ATOM 733 C C . LYS A 1 100 ? 2.978 -4.952 -11.869 1.00 87.94 100 LYS A C 1
ATOM 735 O O . LYS A 1 100 ? 3.898 -4.545 -12.559 1.00 87.94 100 LYS A O 1
ATOM 740 N N . ASP A 1 101 ? 3.157 -5.444 -10.643 1.00 89.31 101 ASP A N 1
ATOM 741 C CA . ASP A 1 101 ? 4.476 -5.451 -10.002 1.00 89.31 101 ASP A CA 1
ATOM 742 C C . ASP A 1 101 ? 5.487 -6.274 -10.829 1.00 89.31 101 ASP A C 1
ATOM 744 O O . ASP A 1 101 ? 6.603 -5.826 -11.055 1.00 89.31 101 ASP A O 1
ATOM 748 N N . ILE A 1 102 ? 5.090 -7.430 -11.381 1.00 90.62 102 ILE A N 1
ATOM 749 C CA . ILE A 1 102 ? 5.940 -8.205 -12.308 1.00 90.62 102 ILE A CA 1
ATOM 750 C C . ILE A 1 102 ? 6.241 -7.405 -13.584 1.00 90.62 102 ILE A C 1
ATOM 752 O O . ILE A 1 102 ? 7.378 -7.404 -14.055 1.00 90.62 102 ILE A O 1
ATOM 756 N N . SER A 1 103 ? 5.236 -6.731 -14.149 1.00 87.94 103 SER A N 1
ATOM 757 C CA . SER A 1 103 ? 5.402 -5.893 -15.339 1.00 87.94 103 SER A CA 1
ATOM 758 C C . SER A 1 103 ? 6.367 -4.738 -15.092 1.00 87.94 103 SER A C 1
ATOM 760 O O . SER A 1 103 ? 7.158 -4.435 -15.978 1.00 87.94 103 SER A O 1
ATOM 762 N N . ASP A 1 104 ? 6.323 -4.115 -13.916 1.00 85.62 104 ASP A N 1
ATOM 763 C CA . ASP A 1 104 ? 7.217 -3.021 -13.541 1.00 85.62 104 ASP A CA 1
ATOM 764 C C . ASP A 1 104 ? 8.655 -3.521 -13.400 1.00 85.62 104 ASP A C 1
ATOM 766 O O . ASP A 1 104 ? 9.563 -2.903 -13.942 1.00 85.62 104 ASP A O 1
ATOM 770 N N . VAL A 1 105 ? 8.870 -4.696 -12.793 1.00 86.94 105 VAL A N 1
ATOM 771 C CA . VAL A 1 105 ? 10.202 -5.322 -12.739 1.00 86.94 105 VAL A CA 1
ATOM 772 C C . VAL A 1 105 ? 10.758 -5.557 -14.146 1.00 86.94 105 VAL A C 1
ATOM 774 O O . VAL A 1 105 ? 11.913 -5.242 -14.418 1.00 86.94 105 VAL A O 1
ATOM 777 N N . VAL A 1 106 ? 9.945 -6.091 -15.063 1.00 87.56 106 VAL A N 1
ATOM 778 C CA . VAL A 1 106 ? 10.354 -6.324 -16.461 1.00 87.56 106 VAL A CA 1
ATOM 779 C C . VAL A 1 106 ? 10.591 -5.004 -17.207 1.00 87.56 106 VAL A C 1
ATOM 781 O O . VAL A 1 106 ? 11.528 -4.902 -18.006 1.00 87.56 106 VAL A O 1
ATOM 784 N N . ALA A 1 107 ? 9.767 -3.990 -16.941 1.00 84.75 107 ALA A N 1
ATOM 785 C CA . ALA A 1 107 ? 9.907 -2.654 -17.504 1.00 84.75 107 ALA A CA 1
ATOM 786 C C . ALA A 1 107 ? 11.174 -1.954 -17.003 1.00 84.75 107 ALA A C 1
ATOM 788 O O . ALA A 1 107 ? 11.838 -1.298 -17.794 1.00 84.75 107 ALA A O 1
ATOM 789 N N . ASP A 1 108 ? 11.570 -2.148 -15.748 1.00 79.38 108 ASP A N 1
ATOM 790 C CA . ASP A 1 108 ? 12.793 -1.568 -15.188 1.00 79.38 108 ASP A CA 1
ATOM 791 C C . ASP A 1 108 ? 14.060 -2.139 -15.847 1.00 79.38 108 ASP A C 1
ATOM 793 O O . ASP A 1 108 ? 15.043 -1.419 -16.027 1.00 79.38 108 ASP A O 1
ATOM 797 N N . PHE A 1 109 ? 14.034 -3.396 -16.311 1.00 82.88 109 PHE A N 1
ATOM 798 C CA . PHE A 1 109 ? 15.107 -3.943 -17.157 1.00 82.88 109 PHE A CA 1
ATOM 799 C C . PHE A 1 109 ? 15.140 -3.330 -18.567 1.00 82.88 109 PHE A C 1
ATOM 801 O O . PHE A 1 109 ? 16.152 -3.422 -19.263 1.00 82.88 109 PHE A O 1
ATOM 808 N N . SER A 1 110 ? 14.049 -2.697 -18.998 1.00 84.38 110 SER A N 1
ATOM 809 C CA . SER A 1 110 ? 13.874 -2.132 -20.333 1.00 84.38 110 SER A CA 1
ATOM 810 C C . SER A 1 110 ? 13.776 -0.607 -20.255 1.00 84.38 110 SER A C 1
ATOM 812 O O . SER A 1 110 ? 12.689 -0.064 -20.114 1.00 84.38 110 SER A O 1
ATOM 814 N N . VAL A 1 111 ? 14.887 0.111 -20.443 1.00 76.44 111 VAL A N 1
ATOM 815 C CA . VAL A 1 111 ? 14.979 1.593 -20.337 1.00 76.44 111 VAL A CA 1
ATOM 816 C C . VAL A 1 111 ? 13.846 2.364 -21.054 1.00 76.44 111 VAL A C 1
ATOM 818 O O . VAL A 1 111 ? 13.457 3.449 -20.633 1.00 76.44 111 VAL A O 1
ATOM 821 N N . ILE A 1 112 ? 13.288 1.812 -22.136 1.00 78.19 112 ILE A N 1
ATOM 822 C CA . ILE A 1 112 ? 12.188 2.413 -22.912 1.00 78.19 112 ILE A CA 1
ATOM 823 C C . ILE A 1 112 ? 10.837 2.341 -22.174 1.00 78.19 112 ILE A C 1
ATOM 825 O O . ILE A 1 112 ? 10.013 3.245 -22.303 1.00 78.19 112 ILE A O 1
ATOM 829 N N . LEU A 1 113 ? 10.597 1.283 -21.396 1.00 77.44 113 LEU A N 1
ATOM 830 C CA . LEU A 1 113 ? 9.328 1.045 -20.705 1.00 77.44 113 LEU A CA 1
ATOM 831 C C . LEU A 1 113 ? 9.209 1.819 -19.384 1.00 77.44 113 LEU A C 1
ATOM 833 O O . LEU A 1 113 ? 8.104 1.947 -18.867 1.00 77.44 113 LEU A O 1
ATOM 837 N N . THR A 1 114 ? 10.291 2.417 -18.878 1.00 77.00 114 THR A N 1
ATOM 838 C CA . THR A 1 114 ? 10.296 3.183 -17.617 1.00 77.00 114 THR A CA 1
ATOM 839 C C . THR A 1 114 ? 9.296 4.351 -17.605 1.00 77.00 114 THR A C 1
ATOM 841 O O . THR A 1 114 ? 8.773 4.712 -16.554 1.00 77.00 114 THR A O 1
ATOM 844 N N . PHE A 1 115 ? 8.964 4.932 -18.765 1.00 79.56 115 PHE A N 1
ATOM 845 C CA . PHE A 1 115 ? 7.944 5.989 -18.858 1.00 79.56 115 PHE A CA 1
ATOM 846 C C . PHE A 1 115 ? 6.507 5.476 -18.662 1.00 79.56 115 PHE A C 1
ATOM 848 O O . PHE A 1 115 ? 5.621 6.264 -18.327 1.00 79.56 115 PHE A O 1
ATOM 855 N N . LEU A 1 116 ? 6.260 4.176 -18.855 1.00 79.06 116 LEU A N 1
ATOM 856 C CA . LEU A 1 116 ? 4.951 3.551 -18.639 1.00 79.06 116 LEU A CA 1
ATOM 857 C C . LEU A 1 116 ? 4.704 3.233 -17.159 1.00 79.06 116 LEU A C 1
ATOM 859 O O . LEU A 1 116 ? 3.558 3.321 -16.721 1.00 79.06 116 LEU A O 1
ATOM 863 N N . THR A 1 117 ? 5.756 2.951 -16.387 1.00 80.75 117 THR A N 1
ATOM 864 C CA . THR A 1 117 ? 5.707 2.634 -14.949 1.00 80.75 117 THR A CA 1
ATOM 865 C C . THR A 1 117 ? 4.922 3.656 -14.103 1.00 80.75 117 THR A C 1
ATOM 867 O O . THR A 1 117 ? 4.035 3.258 -13.344 1.00 80.75 117 THR A O 1
ATOM 870 N N . PRO A 1 118 ? 5.133 4.986 -14.220 1.00 81.81 118 PRO A N 1
ATOM 871 C CA . PRO A 1 118 ? 4.332 5.943 -13.454 1.00 81.81 118 PRO A CA 1
ATOM 872 C C . PRO A 1 118 ? 2.854 5.954 -13.881 1.00 81.81 118 PRO A C 1
ATOM 874 O O . PRO A 1 118 ? 1.972 6.125 -13.037 1.00 81.81 118 PRO A O 1
ATOM 877 N N . ALA A 1 119 ? 2.554 5.735 -15.166 1.00 84.31 119 ALA A N 1
ATOM 878 C CA . ALA A 1 119 ? 1.177 5.689 -15.658 1.00 84.31 119 ALA A CA 1
ATOM 879 C C . ALA A 1 119 ? 0.429 4.446 -15.140 1.00 84.31 119 ALA A C 1
ATOM 881 O O . ALA A 1 119 ? -0.692 4.564 -14.636 1.00 84.31 119 ALA A O 1
ATOM 882 N N . THR A 1 120 ? 1.058 3.266 -15.194 1.00 84.44 120 THR A N 1
ATOM 883 C CA . THR A 1 120 ? 0.504 2.022 -14.629 1.00 84.44 120 THR A CA 1
ATOM 884 C C . THR A 1 120 ? 0.376 2.105 -13.107 1.00 84.44 120 THR A C 1
ATOM 886 O O . THR A 1 120 ? -0.620 1.629 -12.552 1.00 84.44 120 THR A O 1
ATOM 889 N N . GLY A 1 121 ? 1.310 2.778 -12.427 1.00 83.56 121 GLY A N 1
ATOM 890 C CA . GLY A 1 121 ? 1.259 3.058 -10.991 1.00 83.56 121 GLY A CA 1
ATOM 891 C C . GLY A 1 121 ? 0.035 3.880 -10.570 1.00 83.56 121 GLY A C 1
ATOM 892 O O . GLY A 1 121 ? -0.675 3.494 -9.635 1.00 83.56 121 GLY A O 1
ATOM 893 N N . ILE A 1 122 ? -0.279 4.964 -11.293 1.00 85.12 122 ILE A N 1
ATOM 894 C CA . ILE A 1 122 ? -1.468 5.799 -11.027 1.00 85.12 122 ILE A CA 1
ATOM 895 C C . ILE A 1 122 ? -2.757 4.992 -11.224 1.00 85.12 122 ILE A C 1
ATOM 897 O O . ILE A 1 122 ? -3.636 5.016 -10.359 1.00 85.12 122 ILE A O 1
ATOM 901 N N . ILE A 1 123 ? -2.864 4.246 -12.330 1.00 87.50 123 ILE A N 1
ATOM 902 C CA . ILE A 1 123 ? -4.045 3.420 -12.629 1.00 87.50 123 ILE A CA 1
ATOM 903 C C . ILE A 1 123 ? -4.246 2.362 -11.541 1.00 87.50 123 ILE A C 1
ATOM 905 O O . ILE A 1 123 ? -5.348 2.203 -11.018 1.00 87.50 123 ILE A O 1
ATOM 909 N N . THR A 1 124 ? -3.176 1.670 -11.155 1.00 85.75 124 THR A N 1
ATOM 910 C CA . THR A 1 124 ? -3.230 0.624 -10.127 1.00 85.75 124 THR A CA 1
ATOM 911 C C . THR A 1 124 ? -3.622 1.204 -8.772 1.00 85.75 124 THR A C 1
ATOM 913 O O . THR A 1 124 ? -4.511 0.674 -8.107 1.00 85.75 124 THR A O 1
ATOM 916 N N . SER A 1 125 ? -3.041 2.345 -8.391 1.00 83.69 125 SER A N 1
ATOM 917 C CA . SER A 1 125 ? -3.399 3.060 -7.161 1.00 83.69 125 SER A CA 1
ATOM 918 C C . SER A 1 125 ? -4.875 3.458 -7.137 1.00 83.69 125 SER A C 1
ATOM 920 O O . SER A 1 125 ? -5.545 3.285 -6.117 1.00 83.69 125 SER A O 1
ATOM 922 N N . PHE A 1 126 ? -5.411 3.926 -8.268 1.00 87.94 126 PHE A N 1
ATOM 923 C CA . PHE A 1 126 ? -6.830 4.247 -8.407 1.00 87.94 126 PHE A CA 1
ATOM 924 C C . PHE A 1 126 ? -7.721 3.006 -8.250 1.00 87.94 126 PHE A C 1
ATOM 926 O O . PHE A 1 126 ? -8.689 3.045 -7.491 1.00 87.94 126 PHE A O 1
ATOM 933 N N . VAL A 1 127 ? -7.375 1.882 -8.889 1.00 88.81 127 VAL A N 1
ATOM 934 C CA . VAL A 1 127 ? -8.112 0.612 -8.751 1.00 88.81 127 VAL A CA 1
ATOM 935 C C . VAL A 1 127 ? -8.145 0.145 -7.294 1.00 88.81 127 VAL A C 1
ATOM 937 O O . VAL A 1 127 ? -9.206 -0.244 -6.799 1.00 88.81 127 VAL A O 1
ATOM 940 N N . VAL A 1 128 ? -7.021 0.222 -6.574 1.00 87.38 128 VAL A N 1
ATOM 941 C CA . VAL A 1 128 ? -6.984 -0.171 -5.157 1.00 87.38 128 VAL A CA 1
ATOM 942 C C . VAL A 1 128 ? -7.784 0.798 -4.280 1.00 87.38 128 VAL A C 1
ATOM 944 O O . VAL A 1 128 ? -8.505 0.352 -3.386 1.00 87.38 128 VAL A O 1
ATOM 947 N N . ALA A 1 129 ? -7.733 2.104 -4.558 1.00 86.38 129 ALA A N 1
ATOM 948 C CA . ALA A 1 129 ? -8.532 3.101 -3.845 1.00 86.38 129 ALA A CA 1
ATOM 949 C C . ALA A 1 129 ? -10.041 2.860 -4.021 1.00 86.38 129 ALA A C 1
ATOM 951 O O . ALA A 1 129 ? -10.780 2.826 -3.034 1.00 86.38 129 ALA A O 1
ATOM 952 N N . VAL A 1 130 ? -10.492 2.612 -5.256 1.00 88.50 130 VAL A N 1
ATOM 953 C CA . VAL A 1 130 ? -11.886 2.242 -5.552 1.00 88.50 130 VAL A CA 1
ATOM 954 C C . VAL A 1 130 ? -12.261 0.947 -4.835 1.00 88.50 130 VAL A C 1
ATOM 956 O O . VAL A 1 130 ? -13.322 0.867 -4.219 1.00 88.50 130 VAL A O 1
ATOM 959 N N . TYR A 1 131 ? -11.383 -0.057 -4.843 1.00 88.44 131 TYR A N 1
ATOM 960 C CA . TYR A 1 131 ? -11.616 -1.312 -4.133 1.00 88.44 131 TYR A CA 1
ATOM 961 C C . TYR A 1 131 ? -11.786 -1.111 -2.617 1.00 88.44 131 TYR A C 1
ATOM 963 O O . TYR A 1 131 ? -12.694 -1.699 -2.023 1.00 88.44 131 TYR A O 1
ATOM 971 N N . PHE A 1 132 ? -10.963 -0.270 -1.983 1.00 87.69 132 PHE A N 1
ATOM 972 C CA . PHE A 1 132 ? -11.099 0.053 -0.559 1.00 87.69 132 PHE A CA 1
ATOM 973 C C . PHE A 1 132 ? -12.382 0.821 -0.258 1.00 87.69 132 PHE A C 1
ATOM 975 O O . PHE A 1 132 ? -13.029 0.522 0.745 1.00 87.69 132 PHE A O 1
ATOM 982 N N . TYR A 1 133 ? -12.766 1.750 -1.134 1.00 87.00 133 TYR A N 1
ATOM 983 C CA . TYR A 1 133 ? -14.016 2.492 -1.016 1.00 87.00 133 TYR A CA 1
ATOM 984 C C . TYR A 1 133 ? -15.235 1.560 -1.091 1.00 87.00 133 TYR A C 1
ATOM 986 O O . TYR A 1 133 ? -16.067 1.561 -0.190 1.00 87.00 133 TYR A O 1
ATOM 994 N N . VAL A 1 134 ? -15.295 0.687 -2.103 1.00 87.69 134 VAL A N 1
ATOM 995 C CA . VAL A 1 134 ? -16.412 -0.257 -2.313 1.00 87.69 134 VAL A CA 1
ATOM 996 C C . VAL A 1 134 ? -16.524 -1.299 -1.195 1.00 87.69 134 VAL A C 1
ATOM 998 O O . VAL A 1 134 ? -17.619 -1.769 -0.894 1.00 87.69 134 VAL A O 1
ATOM 1001 N N . ASN A 1 135 ? -15.406 -1.687 -0.577 1.00 83.81 135 ASN A N 1
ATOM 1002 C CA . ASN A 1 135 ? -15.402 -2.647 0.531 1.00 83.81 135 ASN A CA 1
ATOM 1003 C C . ASN A 1 135 ? -15.449 -1.980 1.912 1.00 83.81 135 ASN A C 1
ATOM 1005 O O . ASN A 1 135 ? -15.278 -2.681 2.909 1.00 83.81 135 ASN A O 1
ATOM 1009 N N . GLU A 1 136 ? -15.661 -0.659 1.968 1.00 85.75 136 GLU A N 1
ATOM 1010 C CA . GLU A 1 136 ? -15.741 0.131 3.205 1.00 85.75 136 GLU A CA 1
ATOM 1011 C C . GLU A 1 136 ? -14.570 -0.157 4.159 1.00 85.75 136 GLU A C 1
ATOM 1013 O O . GLU A 1 136 ? -14.716 -0.296 5.378 1.00 85.75 136 GLU A O 1
ATOM 1018 N N . VAL A 1 137 ? -13.371 -0.301 3.589 1.00 83.56 137 VAL A N 1
ATOM 1019 C CA . VAL A 1 137 ? -12.175 -0.638 4.357 1.00 83.56 137 VAL A CA 1
ATOM 1020 C C . VAL A 1 137 ? -11.826 0.549 5.249 1.00 83.56 137 VAL A C 1
ATOM 1022 O O . VAL A 1 137 ? -11.471 1.618 4.762 1.00 83.56 137 VAL A O 1
ATOM 1025 N N . GLU A 1 138 ? -11.872 0.353 6.569 1.00 82.88 138 GLU A N 1
ATOM 1026 C CA . GLU A 1 138 ? -11.525 1.402 7.533 1.00 82.88 138 GLU A CA 1
ATOM 1027 C C . GLU A 1 138 ? -10.119 1.944 7.281 1.00 82.88 138 GLU A C 1
ATOM 1029 O O . GLU A 1 138 ? -9.121 1.230 7.433 1.00 82.88 138 GLU A O 1
ATOM 1034 N N . VAL A 1 139 ? -10.018 3.220 6.931 1.00 81.50 139 VAL A N 1
ATOM 1035 C CA . VAL A 1 139 ? -8.732 3.869 6.694 1.00 81.50 139 VAL A CA 1
ATOM 1036 C C . VAL A 1 139 ? -8.121 4.248 8.043 1.00 81.50 139 VAL A C 1
ATOM 1038 O O . VAL A 1 139 ? -8.373 5.317 8.591 1.00 81.50 139 VAL A O 1
ATOM 1041 N N . SER A 1 140 ? -7.334 3.341 8.621 1.00 80.06 140 SER A N 1
ATOM 1042 C CA . SER A 1 140 ? -6.575 3.624 9.840 1.00 80.06 140 SER A CA 1
ATOM 1043 C C . SER A 1 140 ? -5.266 4.345 9.516 1.00 80.06 140 SER A C 1
ATOM 1045 O O . SER A 1 140 ? -4.661 4.121 8.466 1.00 80.06 140 SER A O 1
ATOM 1047 N N . THR A 1 141 ? -4.774 5.169 10.445 1.00 80.31 141 THR A N 1
ATOM 1048 C CA . THR A 1 141 ? -3.496 5.888 10.295 1.00 80.31 141 THR A CA 1
ATOM 1049 C C . THR A 1 141 ? -2.338 4.946 9.958 1.00 80.31 141 THR A C 1
ATOM 1051 O O . THR A 1 141 ? -1.493 5.285 9.140 1.00 80.31 141 THR A O 1
ATOM 1054 N N . ASN A 1 142 ? -2.334 3.725 10.504 1.00 79.50 142 ASN A N 1
ATOM 1055 C CA . ASN A 1 142 ? -1.306 2.722 10.210 1.00 79.50 142 ASN A CA 1
ATOM 1056 C C . ASN A 1 142 ? -1.324 2.271 8.741 1.00 79.50 142 ASN A C 1
ATOM 1058 O O . ASN A 1 142 ? -0.265 2.058 8.160 1.00 79.50 142 ASN A O 1
ATOM 1062 N N . LYS A 1 143 ? -2.510 2.146 8.129 1.00 82.06 143 LYS A N 1
ATOM 1063 C CA . LYS A 1 143 ? -2.638 1.808 6.703 1.00 82.06 143 LYS A CA 1
ATOM 1064 C C . LYS A 1 143 ? -2.186 2.955 5.813 1.00 82.06 143 LYS A C 1
ATOM 1066 O O . LYS A 1 143 ? -1.511 2.709 4.823 1.00 82.06 143 LYS A O 1
ATOM 1071 N N . ILE A 1 144 ? -2.518 4.190 6.195 1.00 82.75 144 ILE A N 1
ATOM 1072 C CA . ILE A 1 144 ? -2.047 5.391 5.495 1.00 82.75 144 ILE A CA 1
ATOM 1073 C C . ILE A 1 144 ? -0.518 5.447 5.541 1.00 82.75 144 ILE A C 1
ATOM 1075 O O . ILE A 1 144 ? 0.114 5.620 4.507 1.00 82.75 144 ILE A O 1
ATOM 1079 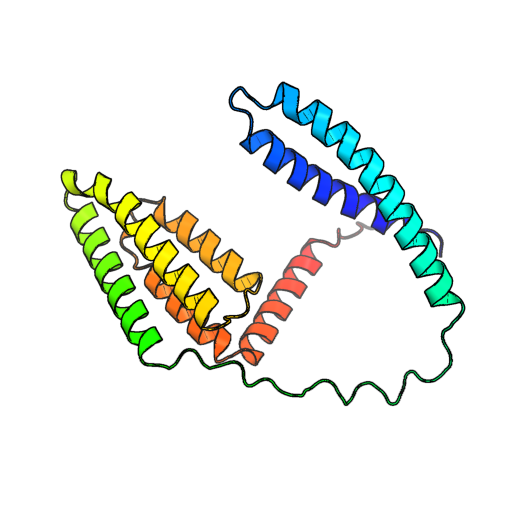N N . ILE A 1 145 ? 0.086 5.238 6.716 1.00 80.31 145 ILE A N 1
ATOM 1080 C CA . ILE A 1 145 ? 1.546 5.208 6.871 1.00 80.31 145 ILE A CA 1
ATOM 1081 C C . ILE A 1 145 ? 2.162 4.097 6.011 1.00 80.31 145 ILE A C 1
ATOM 1083 O O . ILE A 1 145 ? 3.148 4.353 5.329 1.00 80.31 145 ILE A O 1
ATOM 1087 N N . ALA A 1 146 ? 1.580 2.893 5.994 1.00 82.31 146 ALA A N 1
ATOM 1088 C CA . ALA A 1 146 ? 2.062 1.800 5.147 1.00 82.31 146 ALA A CA 1
ATOM 1089 C C . ALA A 1 146 ? 2.034 2.166 3.652 1.00 82.31 146 ALA A C 1
ATOM 1091 O O . ALA A 1 146 ? 2.994 1.883 2.941 1.00 82.31 146 ALA A O 1
ATOM 1092 N N . TYR A 1 147 ? 0.978 2.850 3.204 1.00 82.88 147 TYR A N 1
ATOM 1093 C CA . TYR A 1 147 ? 0.866 3.368 1.840 1.00 82.88 147 TYR A CA 1
ATOM 1094 C C . TYR A 1 147 ? 1.906 4.448 1.529 1.00 82.88 147 TYR A C 1
ATOM 1096 O O . TYR A 1 147 ? 2.542 4.414 0.485 1.00 82.88 147 TYR A O 1
ATOM 1104 N N . ILE A 1 148 ? 2.119 5.397 2.444 1.00 81.44 148 ILE A N 1
ATOM 1105 C CA . ILE A 1 148 ? 3.134 6.445 2.268 1.00 81.44 148 ILE A CA 1
ATOM 1106 C C . ILE A 1 148 ? 4.530 5.823 2.175 1.00 81.44 148 ILE A C 1
ATOM 1108 O O . ILE A 1 148 ? 5.318 6.215 1.320 1.00 81.44 148 ILE A O 1
ATOM 1112 N N . ILE A 1 149 ? 4.832 4.843 3.033 1.00 82.44 149 ILE A N 1
ATOM 1113 C CA . ILE A 1 149 ? 6.108 4.125 2.996 1.00 82.44 149 ILE A CA 1
ATOM 1114 C C . ILE A 1 149 ? 6.256 3.375 1.672 1.00 82.44 149 ILE A C 1
ATOM 1116 O O . ILE A 1 149 ? 7.335 3.422 1.095 1.00 82.44 149 ILE A O 1
ATOM 1120 N N . SER A 1 150 ? 5.209 2.719 1.159 1.00 82.38 150 SER A N 1
ATOM 1121 C CA . SER A 1 150 ? 5.327 2.012 -0.122 1.00 82.38 150 SER A CA 1
ATOM 1122 C C . SER A 1 150 ? 5.567 2.961 -1.283 1.00 82.38 150 SER A C 1
ATOM 1124 O O . SER A 1 150 ? 6.458 2.700 -2.079 1.00 82.38 150 SER A O 1
ATOM 1126 N N . VAL A 1 151 ? 4.854 4.089 -1.327 1.00 80.06 151 VAL A N 1
ATOM 1127 C CA . VAL A 1 151 ? 5.082 5.140 -2.325 1.00 80.06 151 VAL A CA 1
ATOM 1128 C C . VAL A 1 151 ? 6.516 5.663 -2.227 1.00 80.06 151 VAL A C 1
ATOM 1130 O O . VAL A 1 151 ? 7.190 5.790 -3.239 1.00 80.06 151 VAL A O 1
ATOM 1133 N N . ALA A 1 152 ? 7.030 5.905 -1.016 1.00 82.62 152 ALA A N 1
ATOM 1134 C CA . ALA A 1 152 ? 8.417 6.329 -0.823 1.00 82.62 152 ALA A CA 1
ATOM 1135 C C . ALA A 1 152 ? 9.441 5.273 -1.290 1.00 82.62 152 ALA A C 1
ATOM 1137 O O . ALA A 1 152 ? 10.490 5.641 -1.816 1.00 82.62 152 ALA A O 1
ATOM 1138 N N . LEU A 1 153 ? 9.146 3.980 -1.111 1.00 81.81 153 LEU A N 1
ATOM 1139 C CA . LEU A 1 153 ? 10.002 2.878 -1.563 1.00 81.81 153 LEU A CA 1
ATOM 1140 C C . LEU A 1 153 ? 10.033 2.743 -3.093 1.00 81.81 153 LEU A C 1
ATOM 1142 O O . LEU A 1 153 ? 11.085 2.407 -3.628 1.00 81.81 153 LEU A O 1
ATOM 1146 N N . GLU A 1 154 ? 8.934 3.047 -3.790 1.00 73.00 154 GLU A N 1
ATOM 1147 C CA . GLU A 1 154 ? 8.863 3.010 -5.263 1.00 73.00 154 GLU A CA 1
ATOM 1148 C C . GLU A 1 154 ? 9.782 4.047 -5.933 1.00 73.00 154 GLU A C 1
ATOM 1150 O O . GLU A 1 154 ? 10.260 3.828 -7.042 1.00 73.00 154 GLU A O 1
ATOM 1155 N N . PHE A 1 155 ? 10.120 5.150 -5.254 1.00 75.25 155 PHE A N 1
ATOM 1156 C CA . PHE A 1 155 ? 11.074 6.138 -5.781 1.00 75.25 155 PHE A CA 1
ATOM 1157 C C . PHE A 1 155 ? 12.540 5.687 -5.713 1.00 75.25 155 PHE A C 1
ATOM 1159 O O . PHE A 1 155 ? 13.418 6.382 -6.228 1.00 75.25 155 PHE A O 1
ATOM 1166 N N . ILE A 1 156 ? 12.833 4.553 -5.069 1.00 79.38 156 ILE A N 1
ATOM 1167 C CA . ILE A 1 156 ? 14.188 4.013 -4.979 1.00 79.38 156 ILE A CA 1
ATOM 1168 C C . ILE A 1 156 ? 14.338 2.941 -6.071 1.00 79.38 156 ILE A C 1
ATOM 1170 O O . ILE A 1 156 ? 13.794 1.847 -5.919 1.00 79.38 156 ILE A O 1
ATOM 1174 N N . PRO A 1 157 ? 15.112 3.194 -7.144 1.00 67.69 157 PRO A N 1
ATOM 1175 C CA . PRO A 1 157 ? 15.113 2.361 -8.354 1.00 67.69 157 PRO A CA 1
ATOM 1176 C C . PRO A 1 157 ? 15.522 0.896 -8.123 1.00 67.69 157 PRO A C 1
ATOM 1178 O O . PRO A 1 157 ? 15.124 0.020 -8.876 1.00 67.69 157 PRO A O 1
ATOM 1181 N N . PHE A 1 158 ? 16.265 0.591 -7.055 1.00 73.00 158 PHE A N 1
ATOM 1182 C CA . PHE A 1 158 ? 16.619 -0.791 -6.698 1.00 73.00 158 PHE A CA 1
ATOM 1183 C C . PHE A 1 158 ? 15.581 -1.492 -5.811 1.00 73.00 158 PHE A C 1
ATOM 1185 O O . PHE A 1 158 ? 15.540 -2.718 -5.765 1.00 73.00 158 PHE A O 1
ATOM 1192 N N . LEU A 1 159 ? 14.757 -0.731 -5.085 1.00 77.12 159 LEU A N 1
ATOM 1193 C CA . LEU A 1 159 ? 13.689 -1.280 -4.243 1.00 77.12 159 LEU A CA 1
ATOM 1194 C C . LEU A 1 159 ? 12.378 -1.437 -5.017 1.00 77.12 159 LEU A C 1
ATOM 1196 O O . LEU A 1 159 ? 11.519 -2.185 -4.562 1.00 77.12 159 LEU A O 1
ATOM 1200 N N . ASN A 1 160 ? 12.258 -0.826 -6.199 1.00 71.06 160 ASN A N 1
ATOM 1201 C CA . ASN A 1 160 ? 11.138 -1.041 -7.118 1.00 71.06 160 ASN A CA 1
ATOM 1202 C C . ASN A 1 160 ? 11.059 -2.489 -7.644 1.00 71.06 160 ASN A C 1
ATOM 1204 O O . ASN A 1 160 ? 10.004 -2.949 -8.064 1.00 71.06 160 ASN A O 1
ATOM 1208 N N . ALA A 1 161 ? 12.150 -3.259 -7.523 1.00 79.31 161 ALA A N 1
ATOM 1209 C CA . ALA A 1 161 ? 12.143 -4.697 -7.785 1.00 79.31 161 ALA A CA 1
ATOM 1210 C C . ALA A 1 161 ? 11.261 -5.494 -6.801 1.00 79.31 161 ALA A C 1
ATOM 1212 O O . ALA A 1 161 ? 10.919 -6.655 -7.039 1.00 79.31 161 ALA A O 1
ATOM 1213 N N . ILE A 1 162 ? 10.934 -4.894 -5.655 1.00 86.19 162 ILE A N 1
ATOM 1214 C CA . ILE A 1 162 ? 10.086 -5.494 -4.636 1.00 86.19 162 ILE A CA 1
ATOM 1215 C C . ILE A 1 162 ? 8.629 -5.180 -5.000 1.00 86.19 162 ILE A C 1
ATOM 1217 O O . ILE A 1 162 ? 8.313 -4.014 -5.219 1.00 86.19 162 ILE A O 1
ATOM 1221 N N . PRO A 1 163 ? 7.712 -6.166 -4.988 1.00 87.19 163 PRO A N 1
ATOM 1222 C CA . PRO A 1 163 ? 6.292 -5.948 -5.264 1.00 87.19 163 PRO A CA 1
ATOM 1223 C C . PRO A 1 163 ? 5.609 -5.220 -4.089 1.00 87.19 163 PRO A C 1
ATOM 1225 O O . PRO A 1 163 ? 4.867 -5.806 -3.293 1.00 87.19 163 PRO A O 1
ATOM 1228 N N . THR A 1 164 ? 5.927 -3.935 -3.919 1.00 88.06 164 THR A N 1
ATOM 1229 C CA . THR A 1 164 ? 5.537 -3.091 -2.781 1.00 88.06 164 THR A CA 1
ATOM 1230 C C . THR A 1 164 ? 4.023 -2.978 -2.671 1.00 88.06 164 THR A C 1
ATOM 1232 O O . THR A 1 164 ? 3.474 -3.156 -1.581 1.00 88.06 164 THR A O 1
ATOM 1235 N N . THR A 1 165 ? 3.333 -2.761 -3.793 1.00 87.25 165 THR A N 1
ATOM 1236 C CA . THR A 1 165 ? 1.872 -2.653 -3.843 1.00 87.25 165 THR A CA 1
ATOM 1237 C C . THR A 1 165 ? 1.218 -3.956 -3.377 1.00 87.25 165 THR A C 1
ATOM 1239 O O . THR A 1 165 ? 0.331 -3.938 -2.514 1.00 87.25 165 THR A O 1
ATOM 1242 N N . THR A 1 166 ? 1.706 -5.104 -3.858 1.00 91.62 166 THR A N 1
ATOM 1243 C CA . THR A 1 166 ? 1.247 -6.428 -3.407 1.00 91.62 166 THR A CA 1
ATOM 1244 C C . THR A 1 166 ? 1.474 -6.629 -1.902 1.00 91.62 166 THR A C 1
ATOM 1246 O O . THR A 1 166 ? 0.574 -7.086 -1.188 1.00 91.62 166 THR A O 1
ATOM 1249 N N . ILE A 1 167 ? 2.648 -6.247 -1.387 1.00 89.75 167 ILE A N 1
ATOM 1250 C CA . ILE A 1 167 ? 2.975 -6.339 0.045 1.00 89.75 167 ILE A CA 1
ATOM 1251 C C . ILE A 1 167 ? 2.025 -5.473 0.881 1.00 89.75 167 ILE A C 1
ATOM 1253 O O . ILE A 1 167 ? 1.505 -5.947 1.893 1.00 89.75 167 ILE A O 1
ATOM 1257 N N . VAL A 1 168 ? 1.739 -4.236 0.464 1.00 88.25 168 VAL A N 1
ATOM 1258 C CA . VAL A 1 168 ? 0.803 -3.350 1.179 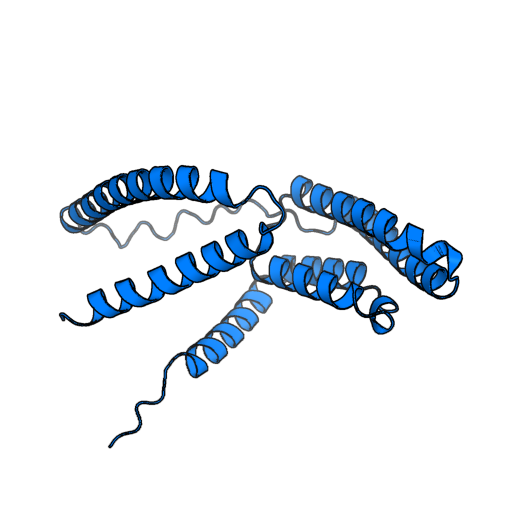1.00 88.25 168 VAL A CA 1
ATOM 1259 C C . VAL A 1 168 ? -0.614 -3.914 1.196 1.00 88.25 168 VAL A C 1
ATOM 1261 O O . VAL A 1 168 ? -1.286 -3.853 2.232 1.00 88.25 168 VAL A O 1
ATOM 1264 N N . LEU A 1 169 ? -1.075 -4.507 0.095 1.00 89.25 169 LEU A N 1
ATOM 1265 C CA . LEU A 1 169 ? -2.382 -5.165 0.020 1.00 89.25 169 LEU A CA 1
ATOM 1266 C C . LEU A 1 169 ? -2.476 -6.354 0.982 1.00 89.25 169 LEU A C 1
ATOM 1268 O O . LEU A 1 169 ? -3.461 -6.482 1.717 1.00 89.25 169 LEU A O 1
ATOM 1272 N N . LEU A 1 170 ? -1.434 -7.188 1.036 1.00 90.56 170 LEU A N 1
ATOM 1273 C CA . LEU A 1 170 ? -1.346 -8.309 1.974 1.00 90.56 170 LEU A CA 1
ATOM 1274 C C . LEU A 1 170 ? -1.288 -7.839 3.426 1.00 90.56 170 LEU A C 1
ATOM 1276 O O . LEU A 1 170 ? -2.023 -8.368 4.261 1.00 90.56 170 LEU A O 1
ATOM 1280 N N . LEU A 1 171 ? -0.477 -6.823 3.726 1.00 87.44 171 LEU A N 1
ATOM 1281 C CA . LEU A 1 171 ? -0.407 -6.216 5.054 1.00 87.44 171 LEU A CA 1
ATOM 1282 C C . LEU A 1 171 ? -1.762 -5.644 5.462 1.00 87.44 171 LEU A C 1
ATOM 1284 O O . LEU A 1 171 ? -2.211 -5.869 6.582 1.00 87.44 171 LEU A O 1
ATOM 1288 N N . THR A 1 172 ? -2.458 -4.967 4.551 1.00 87.38 172 THR A N 1
ATOM 1289 C CA . THR A 1 172 ? -3.787 -4.404 4.811 1.00 87.38 172 THR A CA 1
ATOM 1290 C C . THR A 1 172 ? -4.811 -5.495 5.094 1.00 87.38 172 THR A C 1
ATOM 1292 O O . THR A 1 172 ? -5.527 -5.406 6.093 1.00 87.38 172 THR A O 1
ATOM 1295 N N . LYS A 1 173 ? -4.835 -6.565 4.290 1.00 88.88 173 LYS A N 1
ATOM 1296 C CA . LYS A 1 173 ? -5.684 -7.740 4.538 1.00 88.88 173 LYS A CA 1
ATOM 1297 C C . LYS A 1 173 ? -5.356 -8.402 5.874 1.00 88.88 173 LYS A C 1
ATOM 1299 O O . LYS A 1 173 ? -6.262 -8.754 6.630 1.00 88.88 173 LYS A O 1
ATOM 1304 N N . TRP A 1 174 ? -4.072 -8.569 6.184 1.00 88.25 174 TRP A N 1
ATOM 1305 C CA . TRP A 1 174 ? -3.633 -9.152 7.445 1.00 88.25 174 TRP A CA 1
ATOM 1306 C C . TRP A 1 174 ? -4.054 -8.288 8.636 1.00 88.25 174 TRP A C 1
ATOM 1308 O O . TRP A 1 174 ? -4.589 -8.825 9.606 1.00 88.25 174 TRP A O 1
ATOM 1318 N N . MET A 1 175 ? -3.887 -6.965 8.543 1.00 86.00 175 MET A N 1
ATOM 1319 C CA . MET A 1 175 ? -4.290 -6.014 9.579 1.00 86.00 175 MET A CA 1
ATOM 1320 C C . MET A 1 175 ? -5.806 -5.998 9.790 1.00 86.00 175 MET A C 1
ATOM 1322 O O . MET A 1 175 ? -6.262 -5.980 10.933 1.00 86.00 175 MET A O 1
ATOM 1326 N N . GLU A 1 176 ? -6.589 -6.056 8.710 1.00 83.31 176 GLU A N 1
ATOM 1327 C CA . GLU A 1 176 ? -8.049 -6.130 8.794 1.00 83.31 176 GLU A CA 1
ATOM 1328 C C . GLU A 1 176 ? -8.542 -7.433 9.420 1.00 83.31 176 GLU A C 1
ATOM 1330 O O . GLU A 1 176 ? -9.478 -7.417 10.219 1.00 83.31 176 GLU A O 1
ATOM 1335 N N . ASN A 1 177 ? -7.890 -8.557 9.121 1.00 86.50 177 ASN A N 1
ATOM 1336 C CA . ASN A 1 177 ? -8.263 -9.850 9.691 1.00 86.50 177 ASN A CA 1
ATOM 1337 C C . ASN A 1 177 ? -7.746 -10.053 11.128 1.00 86.50 177 ASN A C 1
ATOM 1339 O O . ASN A 1 177 ? -8.299 -10.875 11.853 1.00 86.50 177 ASN A O 1
ATOM 1343 N N . ASN A 1 178 ? -6.716 -9.314 11.562 1.00 86.81 178 ASN A N 1
ATOM 1344 C CA . ASN A 1 178 ? -6.056 -9.478 12.865 1.00 86.81 178 ASN A CA 1
ATOM 1345 C C . ASN A 1 178 ? -6.092 -8.197 13.723 1.00 86.81 178 ASN A C 1
ATOM 1347 O O . ASN A 1 178 ? -5.085 -7.826 14.333 1.00 86.81 178 ASN A O 1
ATOM 1351 N N . LYS A 1 179 ? -7.249 -7.526 13.809 1.00 80.12 179 LYS A N 1
ATOM 1352 C CA . LYS A 1 179 ? -7.406 -6.230 14.509 1.00 80.12 179 LYS A CA 1
ATOM 1353 C C . LYS A 1 179 ? -6.840 -6.213 15.930 1.00 80.12 179 LYS A C 1
ATOM 1355 O O . LYS A 1 179 ? -6.193 -5.245 16.319 1.00 80.12 179 LYS A O 1
ATOM 1360 N N . GLU A 1 180 ? -7.014 -7.297 16.685 1.00 81.69 180 GLU A N 1
ATOM 1361 C CA . GLU A 1 180 ? -6.504 -7.396 18.059 1.00 81.69 180 GLU A CA 1
ATOM 1362 C C . GLU A 1 180 ? -4.965 -7.389 18.124 1.00 81.69 180 GLU A C 1
ATOM 1364 O O . GLU A 1 180 ? -4.375 -6.729 18.981 1.00 81.69 180 GLU A O 1
ATOM 1369 N N . LYS A 1 181 ? -4.287 -8.077 17.193 1.00 81.19 181 LYS A N 1
ATOM 1370 C CA . LYS A 1 181 ? -2.815 -8.107 17.137 1.00 81.19 181 LYS A CA 1
ATOM 1371 C C . LYS A 1 181 ? -2.252 -6.751 16.721 1.00 81.19 181 LYS A C 1
ATOM 1373 O O . LYS A 1 181 ? -1.272 -6.289 17.303 1.00 81.19 181 LYS A O 1
ATOM 1378 N N . VAL A 1 182 ? -2.904 -6.094 15.762 1.00 80.06 182 VAL A N 1
ATOM 1379 C CA . VAL A 1 182 ? -2.524 -4.745 15.321 1.00 80.06 182 VAL A CA 1
ATOM 1380 C C . VAL A 1 182 ? -2.687 -3.738 16.454 1.00 80.06 182 VAL A C 1
ATOM 1382 O O . VAL A 1 182 ? -1.783 -2.939 16.672 1.00 80.06 182 VAL A O 1
ATOM 1385 N N . ALA A 1 183 ? -3.776 -3.817 17.224 1.00 77.56 183 ALA A N 1
ATOM 1386 C CA . ALA A 1 183 ? -3.994 -2.949 18.380 1.00 77.56 183 ALA A CA 1
ATOM 1387 C C . ALA A 1 183 ? -2.888 -3.102 19.445 1.00 77.56 183 ALA A C 1
ATOM 1389 O O . ALA A 1 183 ? -2.422 -2.108 20.010 1.00 77.56 183 ALA A O 1
ATOM 1390 N N . LYS A 1 184 ? -2.410 -4.334 19.686 1.00 82.06 184 LYS A N 1
ATOM 1391 C CA . LYS A 1 184 ? -1.273 -4.599 20.590 1.00 82.06 184 LYS A CA 1
ATOM 1392 C C . LYS A 1 184 ? 0.032 -3.995 20.059 1.00 82.06 184 LYS A C 1
ATOM 1394 O O . LYS A 1 184 ? 0.750 -3.343 20.818 1.00 82.06 184 LYS A O 1
ATOM 1399 N N . LEU A 1 185 ? 0.313 -4.147 18.762 1.00 79.44 185 LEU A N 1
ATOM 1400 C CA . LEU A 1 185 ? 1.500 -3.571 18.112 1.00 79.44 185 LEU A CA 1
ATOM 1401 C C . LEU A 1 185 ? 1.482 -2.037 18.127 1.00 79.44 185 LEU A C 1
ATOM 1403 O O . LEU A 1 185 ? 2.470 -1.415 18.519 1.00 79.44 185 LEU A O 1
ATOM 1407 N N . SER A 1 186 ? 0.350 -1.415 17.786 1.00 75.25 186 SER A N 1
ATOM 1408 C CA . SER A 1 186 ? 0.210 0.045 17.827 1.00 75.25 186 SER A CA 1
ATOM 1409 C C . SER A 1 186 ? 0.332 0.593 19.248 1.00 75.25 186 SER A C 1
ATOM 1411 O O . SER A 1 186 ? 0.934 1.647 19.453 1.00 75.25 186 SER A O 1
ATOM 1413 N N . GLY A 1 187 ? -0.179 -0.137 20.247 1.00 76.88 187 GLY A N 1
ATOM 1414 C CA . GLY A 1 187 ? 0.009 0.200 21.658 1.00 76.88 187 GLY A CA 1
ATOM 1415 C C . GLY A 1 187 ? 1.482 0.170 22.081 1.00 76.88 187 GLY A C 1
ATOM 1416 O O . GLY A 1 187 ? 1.922 1.037 22.836 1.00 76.88 187 GLY A O 1
ATOM 1417 N N . GLY A 1 188 ? 2.264 -0.779 21.556 1.00 79.88 188 GLY A N 1
ATOM 1418 C CA . GLY A 1 188 ? 3.714 -0.846 21.756 1.00 79.88 188 GLY A CA 1
ATOM 1419 C C . GLY A 1 188 ? 4.447 0.357 21.160 1.00 79.88 188 GLY A C 1
ATOM 1420 O O . GLY A 1 188 ? 5.208 1.020 21.865 1.00 79.88 188 GLY A O 1
ATOM 1421 N N . ILE A 1 189 ? 4.156 0.698 19.901 1.00 76.50 189 ILE A N 1
ATOM 1422 C CA . ILE A 1 189 ? 4.762 1.853 19.217 1.00 76.50 189 ILE A CA 1
ATOM 1423 C C . ILE A 1 189 ? 4.404 3.157 19.941 1.00 76.50 189 ILE A C 1
ATOM 1425 O O . ILE A 1 189 ? 5.286 3.967 20.212 1.00 76.50 189 ILE A O 1
ATOM 1429 N N . SER A 1 190 ? 3.141 3.340 20.340 1.00 75.00 190 SER A N 1
ATOM 1430 C CA . SER A 1 190 ? 2.705 4.530 21.082 1.00 75.00 190 SER A CA 1
ATOM 1431 C C . SER A 1 190 ? 3.442 4.688 22.418 1.00 75.00 190 SER A C 1
ATOM 1433 O O . SER A 1 190 ? 3.855 5.795 22.763 1.00 75.00 190 SER A O 1
ATOM 1435 N N . LYS A 1 191 ? 3.693 3.589 23.146 1.00 79.81 191 LYS A N 1
ATOM 1436 C CA . LYS A 1 191 ? 4.506 3.618 24.374 1.00 79.81 191 LYS A CA 1
ATOM 1437 C C . LYS A 1 191 ? 5.948 4.043 24.103 1.00 79.81 191 LYS A C 1
ATOM 1439 O O . LYS A 1 191 ? 6.487 4.841 24.865 1.00 79.81 191 LYS A O 1
ATOM 1444 N N . VAL A 1 192 ? 6.562 3.539 23.032 1.00 80.75 192 VAL A N 1
ATOM 1445 C CA . VAL A 1 192 ? 7.934 3.906 22.646 1.00 80.75 192 VAL A CA 1
ATOM 1446 C C . VAL A 1 192 ? 8.002 5.383 22.257 1.00 80.75 192 VAL A C 1
ATOM 1448 O O . VAL A 1 192 ? 8.811 6.119 22.814 1.00 80.75 192 VAL A O 1
ATOM 1451 N N . VAL A 1 193 ? 7.102 5.848 21.388 1.00 79.44 193 VAL A N 1
ATOM 1452 C CA . VAL A 1 193 ? 7.029 7.257 20.969 1.00 79.44 193 VAL A CA 1
ATOM 1453 C C . VAL A 1 193 ? 6.804 8.178 22.172 1.00 79.44 193 VAL A C 1
ATOM 1455 O O . VAL A 1 193 ? 7.509 9.174 22.321 1.00 79.44 193 VAL A O 1
ATOM 1458 N N . ASN A 1 194 ? 5.893 7.826 23.085 1.00 77.75 194 ASN A N 1
ATOM 1459 C CA . ASN A 1 194 ? 5.655 8.614 24.297 1.00 77.75 194 ASN A CA 1
ATOM 1460 C C . ASN A 1 194 ? 6.869 8.637 25.235 1.00 77.75 194 ASN A C 1
ATOM 1462 O O . ASN A 1 194 ? 7.148 9.681 25.819 1.00 77.75 194 ASN A O 1
ATOM 1466 N N . LYS A 1 195 ? 7.625 7.535 25.337 1.00 83.75 195 LYS A N 1
ATOM 1467 C CA . LYS A 1 195 ? 8.867 7.475 26.124 1.00 83.75 195 LYS A CA 1
ATOM 1468 C C . LYS A 1 195 ? 9.926 8.453 25.605 1.00 83.75 195 LYS A C 1
ATOM 1470 O O . LYS A 1 195 ? 10.640 9.041 26.410 1.00 83.75 195 LYS A O 1
ATOM 1475 N N . PHE A 1 196 ? 10.014 8.642 24.288 1.00 83.06 196 PHE A N 1
ATOM 1476 C CA . PHE A 1 196 ? 10.926 9.615 23.677 1.00 83.06 196 PHE A CA 1
ATOM 1477 C C . PHE A 1 196 ? 10.393 11.053 23.710 1.00 83.06 196 PHE A C 1
ATOM 1479 O O . PHE A 1 196 ? 11.181 11.994 23.676 1.00 83.06 196 PHE A O 1
ATOM 1486 N N . LYS A 1 197 ? 9.072 11.239 23.804 1.00 82.06 197 LYS A N 1
ATOM 1487 C CA . LYS A 1 197 ? 8.443 12.566 23.828 1.00 82.06 197 LYS A CA 1
ATOM 1488 C C . LYS A 1 197 ? 8.505 13.249 25.196 1.00 82.06 197 LYS A C 1
ATOM 1490 O O . LYS A 1 197 ? 8.422 14.470 25.258 1.00 82.06 197 LYS A O 1
ATOM 1495 N N . THR A 1 198 ? 8.645 12.503 26.291 1.00 74.69 198 THR A N 1
ATOM 1496 C CA . THR A 1 198 ? 8.865 13.092 27.620 1.00 74.69 198 THR A CA 1
ATOM 1497 C C . THR A 1 198 ? 10.344 13.436 27.808 1.00 74.69 198 THR A C 1
ATOM 1499 O O . THR A 1 198 ? 11.139 12.511 28.003 1.00 74.69 198 THR A O 1
ATOM 1502 N N . PRO A 1 199 ? 10.747 14.723 27.782 1.00 72.19 199 PRO A N 1
ATOM 1503 C CA . PRO A 1 199 ? 12.119 15.091 28.098 1.00 72.19 199 PRO A CA 1
ATOM 1504 C C . PRO A 1 199 ? 12.415 14.651 29.532 1.00 72.19 199 PRO A C 1
ATOM 1506 O O . PRO A 1 199 ? 11.692 15.014 30.466 1.00 72.19 199 PRO A O 1
ATOM 1509 N N . ARG A 1 200 ? 13.467 13.842 29.717 1.00 75.25 200 ARG A N 1
ATOM 1510 C CA . ARG A 1 200 ? 14.016 13.570 31.049 1.00 75.25 200 ARG A CA 1
ATOM 1511 C C . ARG A 1 200 ? 14.371 14.925 31.649 1.00 75.25 200 ARG A C 1
ATOM 1513 O O . ARG A 1 200 ? 15.313 15.562 31.188 1.00 75.25 200 ARG A O 1
ATOM 1520 N N . ARG A 1 201 ? 13.613 15.375 32.653 1.00 76.50 201 ARG A N 1
ATOM 1521 C CA . ARG A 1 201 ? 14.054 16.483 33.499 1.00 76.50 201 ARG A CA 1
ATOM 1522 C C . ARG A 1 201 ? 15.364 16.037 34.131 1.00 76.50 201 ARG A C 1
ATOM 1524 O O . ARG A 1 201 ? 15.373 15.118 34.946 1.00 76.50 201 ARG A O 1
ATOM 1531 N N . VAL A 1 202 ? 16.459 16.630 33.676 1.00 73.69 202 VAL A N 1
ATOM 1532 C CA . VAL A 1 202 ? 17.756 16.493 34.323 1.00 73.69 202 VAL A CA 1
ATOM 1533 C C . VAL A 1 202 ? 17.608 17.230 35.648 1.00 73.69 202 VAL A C 1
ATOM 1535 O O . VAL A 1 202 ? 17.290 18.417 35.651 1.00 73.69 202 VAL A O 1
ATOM 1538 N N . ALA A 1 203 ? 17.696 16.499 36.757 1.00 75.00 203 ALA A N 1
ATOM 1539 C CA . ALA A 1 203 ? 17.723 17.107 38.076 1.00 75.00 203 ALA A CA 1
ATOM 1540 C C . ALA A 1 203 ? 19.051 17.862 38.194 1.00 75.00 203 ALA A C 1
ATOM 1542 O O . ALA A 1 203 ? 20.113 17.241 38.156 1.00 75.00 203 ALA A O 1
ATOM 1543 N N . THR A 1 204 ? 18.962 19.186 38.221 1.00 75.06 204 THR A N 1
ATOM 1544 C CA . THR A 1 204 ? 20.040 20.097 38.618 1.00 75.06 204 THR A CA 1
ATOM 1545 C C . THR A 1 204 ? 20.041 20.260 40.121 1.00 75.06 204 THR A C 1
ATOM 1547 O O . THR A 1 204 ? 18.921 20.440 40.656 1.00 75.06 204 THR A O 1
#

pLDDT: mean 71.21, std 15.71, range [42.41, 94.0]

Sequence (204 aa):
MADIKNFARNNTGDFADTALRAAATGFSGGLGAGLRRVTAAATDAAVDRGAQGFAERLKNRKRGQPESATKGAEKEKEGGSKKKMVGTVFWLVFSLTTLKDISDVVADFSVILTFLTPATGIITSFVVAVYFYVNEVEVSTNKIIAYIISVALEFIPFLNAIPTTTIVLLLTKWMENNKEKVAKLSGGISKVVNKFKTPRRVAT

Secondary structure (DSSP, 8-state):
--HHHHHHHHHHHHHHHHHHHHHHHHT-SSSHHHHHHHHHHHHHHHHHHHHHHHHHHHHHHHH---S-TTSSTTS---------TTSHHHHHHHHHHHHHHHHHHHHHTSTTGGGHHHHHHHHHHHHHHHHHHHTT----HHHHHHHHHHHHHHTSTTTTTS-HHHHHHHHHHHHHHTHHHHHHHHHHHHHHHHHHHS------

Radius of gyration: 23.76 Å; chains: 1; bounding box: 46×50×62 Å

Foldseek 3Di:
DPPVVVVVVVVVVVVVVVVVVVVLVVPPPDPSPVVVVVCVVVVVVVVVVVVVVVVVVVVVVVVDDDPPPPPPPPPDPPDPPQPQCPDPLNVVLLVLLVVLLVVQLVLLVPVVSPVVNVVSVVVNVVSVVVVCVVSVQDDDPVLVVLVVVLVVQCVPSVSSNPSSVSVSSVVSSVCRVCVVVVVVVVVVVVVVVVVVVDPPPDDD